Protein AF-A0A316YG81-F1 (afdb_monomer_lite)

Radius of gyration: 19.39 Å; chains: 1; bounding box: 43×47×67 Å

pLDDT: mean 88.21, std 11.11, range [57.97, 98.75]

Foldseek 3Di:
DPPVLVVQVVQQCVQCVPDDDDDDDPVNLLVVCVVPPVVCNVVLVPQPAPLLNVLLSLLVCCQAPFAKAAASQKHFDHDCVVVQLEQKEFEADPPHFTWPRIIGHDHNAVLSVLLNVCLVVQCDDDPDQQVNSCRRRTGVSSRVSLVVVCVVDPDWAADDPVCNSSRIYDYHYDYCLQCVPPDDCVSNVNHGMDGDDDCSNDDPVNVVVVVCVVCVVVVVVVVVCVVVPD

InterPro domains:
  IPR007577 Glycosyltransferase, DXD sugar-binding motif [PF04488] (2-87)
  IPR029044 Nucleotide-diphospho-sugar transferases [SSF53448] (2-147)
  IPR051706 Glycosyltransferase domain-containing protein [PTHR32385] (1-213)

Secondary structure (DSSP, 8-state):
--HHHHHHHHHHHHH-TTSPP----HHHHHHHHHHH-GGGHHHHHH-SSHHHHHHHHHHHHHHHH-EEEE-TTEEESS-SGGGTTEEEEEEB-SSSSB-SSEEEE-TT-HHHHHHHHHHHHT----SSHHHHHHHHTSHHHHHHHHHHHHHHSPSPBPPPTTSGGG-EEEEEEEPHHHH-TTS-TTT-TT-SEEE----TT--HHHHHHHHHHHHHHHHHHHHHHHHHH-

Sequence (230 aa):
LPPQWQAMRDECAQMHPDYQYMLWTDAESRNFLVEHYPWFVAVFDAYPYPIQRADAIRYFVLYHYGGIYMDLDVGCRRPCDPLLRFEVVLPKTIPVGVSNDVMLAAKGHPFMDYLIHNLVAFNHRYVTHYPTVMFSTGPMFVSSSYQLYANVHNQSMPSTSWAPSAGFSGVRILSKALYGKNAALSEVPDAFFRHFYGSSWHAKDASSLIFLRDHGPVFLVLGACLVLYG

Structure (mmCIF, N/CA/C/O backbone):
data_AF-A0A316YG81-F1
#
_entry.id   AF-A0A316YG81-F1
#
loop_
_atom_site.group_PDB
_atom_site.id
_atom_site.type_symbol
_atom_site.label_atom_id
_atom_site.label_alt_id
_atom_site.label_comp_id
_atom_site.label_asym_id
_atom_site.label_entity_id
_atom_site.label_seq_id
_atom_site.pdbx_PDB_ins_code
_atom_site.Cartn_x
_atom_site.Cartn_y
_atom_site.Cartn_z
_atom_site.occupancy
_atom_site.B_iso_or_equiv
_atom_site.auth_seq_id
_atom_site.auth_comp_id
_atom_site.auth_asym_id
_atom_site.auth_atom_id
_atom_site.pdbx_PDB_model_num
ATOM 1 N N . LEU A 1 1 ? -7.477 16.785 -8.936 1.00 67.88 1 LEU A N 1
ATOM 2 C CA . LEU A 1 1 ? -6.150 16.616 -8.300 1.00 67.88 1 LEU A CA 1
ATOM 3 C C . LEU A 1 1 ? -5.452 17.970 -8.265 1.00 67.88 1 LEU A C 1
ATOM 5 O O . LEU A 1 1 ? -5.625 18.718 -9.222 1.00 67.88 1 LEU A O 1
ATOM 9 N N . PRO A 1 2 ? -4.709 18.314 -7.200 1.00 78.88 2 PRO A N 1
ATOM 10 C CA . PRO A 1 2 ? -3.809 19.466 -7.217 1.00 78.88 2 PRO A CA 1
ATOM 11 C C . PRO A 1 2 ? -2.840 19.389 -8.414 1.00 78.88 2 PRO A C 1
ATOM 13 O O . PRO A 1 2 ? -2.403 18.281 -8.739 1.00 78.88 2 PRO A O 1
ATOM 16 N N . PRO A 1 3 ? -2.476 20.513 -9.065 1.00 81.44 3 PRO A N 1
ATOM 17 C CA . PRO A 1 3 ? -1.653 20.501 -10.279 1.00 81.44 3 PRO A CA 1
ATOM 18 C C . PRO A 1 3 ? -0.327 19.754 -10.123 1.00 81.44 3 PRO A C 1
ATOM 20 O O . PRO A 1 3 ? 0.075 19.014 -11.016 1.00 81.44 3 PRO A O 1
ATOM 23 N N . GLN A 1 4 ? 0.320 19.883 -8.960 1.00 77.12 4 GLN A N 1
ATOM 24 C CA . GLN A 1 4 ? 1.568 19.180 -8.682 1.00 77.12 4 GLN A CA 1
ATOM 25 C C . GLN A 1 4 ? 1.388 17.654 -8.684 1.00 77.12 4 GLN A C 1
ATOM 27 O O . GLN A 1 4 ? 2.254 16.947 -9.181 1.00 77.12 4 GLN A O 1
ATOM 32 N N . TRP A 1 5 ? 0.255 17.139 -8.190 1.00 82.88 5 TRP A N 1
ATOM 33 C CA . TRP A 1 5 ? -0.039 15.699 -8.178 1.00 82.88 5 TRP A CA 1
ATOM 34 C C . TRP A 1 5 ? -0.414 15.179 -9.563 1.00 82.88 5 TRP A C 1
ATOM 36 O O . TRP A 1 5 ? -0.092 14.045 -9.906 1.00 82.88 5 TRP A O 1
ATOM 46 N N . GLN A 1 6 ? -1.042 16.022 -10.384 1.00 85.25 6 GLN A N 1
ATOM 47 C CA . GLN A 1 6 ? -1.335 15.680 -11.771 1.00 85.25 6 GLN A CA 1
ATOM 48 C C . GLN A 1 6 ? -0.049 15.492 -12.585 1.00 85.25 6 GLN A C 1
ATOM 50 O O . GLN A 1 6 ? 0.102 14.460 -13.227 1.00 85.25 6 GLN A O 1
ATOM 55 N N . ALA A 1 7 ? 0.905 16.425 -12.488 1.00 85.56 7 ALA A N 1
ATOM 56 C CA . ALA A 1 7 ? 2.177 16.322 -13.206 1.00 85.56 7 ALA A CA 1
ATOM 57 C C . ALA A 1 7 ? 2.931 15.021 -12.874 1.00 85.56 7 ALA A C 1
ATOM 59 O O . ALA A 1 7 ? 3.437 14.348 -13.766 1.00 85.56 7 ALA A O 1
ATOM 60 N N . MET A 1 8 ? 2.936 14.618 -11.601 1.00 85.06 8 MET A N 1
ATOM 61 C CA . MET A 1 8 ? 3.579 13.375 -11.155 1.00 85.06 8 MET A CA 1
ATOM 62 C C . MET A 1 8 ? 2.896 12.124 -11.706 1.00 85.06 8 MET A C 1
ATOM 64 O O . MET A 1 8 ? 3.564 11.188 -12.149 1.00 85.06 8 MET A O 1
ATOM 68 N N . ARG A 1 9 ? 1.559 12.113 -11.708 1.00 87.56 9 ARG A N 1
ATOM 69 C CA . ARG A 1 9 ? 0.784 11.044 -12.340 1.00 87.56 9 ARG A CA 1
ATOM 70 C C . ARG A 1 9 ? 1.118 10.946 -13.827 1.00 87.56 9 ARG A C 1
ATOM 72 O O . ARG A 1 9 ? 1.304 9.838 -14.322 1.00 87.56 9 ARG A O 1
ATOM 79 N N . ASP A 1 10 ? 1.191 12.078 -14.516 1.00 89.62 10 ASP A N 1
ATOM 80 C CA . ASP A 1 10 ? 1.454 12.123 -15.953 1.00 89.62 10 ASP A CA 1
ATOM 81 C C . ASP A 1 10 ? 2.878 11.629 -16.273 1.00 89.62 10 ASP A C 1
ATOM 83 O O . ASP A 1 10 ? 3.055 10.859 -17.214 1.00 89.62 10 ASP A O 1
ATOM 87 N N . GLU A 1 11 ? 3.880 11.973 -15.454 1.00 89.00 11 GLU A N 1
ATOM 88 C CA . GLU A 1 11 ? 5.247 11.433 -15.560 1.00 89.00 11 GLU A CA 1
ATOM 89 C C . GLU A 1 11 ? 5.278 9.906 -15.383 1.00 89.00 11 GLU A C 1
ATOM 91 O O . GLU A 1 11 ? 5.899 9.198 -16.178 1.00 89.00 11 GLU A O 1
ATOM 96 N N . CYS A 1 12 ? 4.571 9.376 -14.376 1.00 92.44 12 CYS A N 1
ATOM 97 C CA . CYS A 1 12 ? 4.394 7.931 -14.228 1.00 92.44 12 CYS A CA 1
ATOM 98 C C . CYS A 1 12 ? 3.730 7.315 -15.465 1.00 92.44 12 CYS A C 1
ATOM 100 O O . CYS A 1 12 ? 4.197 6.279 -15.934 1.00 92.44 12 CYS A O 1
ATOM 102 N N . ALA A 1 13 ? 2.673 7.940 -15.994 1.00 92.44 13 ALA A N 1
ATOM 103 C CA . ALA A 1 13 ? 1.916 7.447 -17.146 1.00 92.44 13 ALA A CA 1
ATOM 104 C C . ALA A 1 13 ? 2.746 7.391 -18.426 1.00 92.44 13 ALA A C 1
ATOM 106 O O . ALA A 1 13 ? 2.673 6.419 -19.172 1.00 92.44 13 ALA A O 1
ATOM 107 N N . GLN A 1 14 ? 3.601 8.387 -18.646 1.00 94.06 14 GLN A N 1
ATOM 108 C CA . GLN A 1 14 ? 4.529 8.394 -19.775 1.00 94.06 14 GLN A CA 1
ATOM 109 C C . GLN A 1 14 ? 5.553 7.252 -19.705 1.00 94.06 14 GLN A C 1
ATOM 111 O O . GLN A 1 14 ? 5.962 6.743 -20.745 1.00 94.06 14 GLN A O 1
ATOM 116 N N . MET A 1 15 ? 5.954 6.830 -18.500 1.00 95.19 15 MET A N 1
ATOM 117 C CA . MET A 1 15 ? 6.862 5.691 -18.305 1.00 95.19 15 MET A CA 1
ATOM 118 C C . MET A 1 15 ? 6.194 4.321 -18.472 1.00 95.19 15 MET A C 1
ATOM 120 O O . MET A 1 15 ? 6.916 3.345 -18.665 1.00 95.19 15 MET A O 1
ATOM 124 N N . HIS A 1 16 ? 4.863 4.242 -18.407 1.00 96.12 16 HIS A N 1
ATOM 125 C CA . HIS A 1 16 ? 4.113 2.987 -18.506 1.00 96.12 16 HIS A CA 1
ATOM 126 C C . HIS A 1 16 ? 2.919 3.143 -19.469 1.00 96.12 16 HIS A C 1
ATOM 128 O O . HIS A 1 16 ? 1.758 3.129 -19.047 1.00 96.12 16 HIS A O 1
ATOM 134 N N . PRO A 1 17 ? 3.179 3.350 -20.775 1.00 95.31 17 PRO A N 1
ATOM 135 C CA . PRO A 1 17 ? 2.132 3.632 -21.761 1.00 95.31 17 PRO A CA 1
ATOM 136 C C . PRO A 1 17 ? 1.148 2.469 -21.966 1.00 95.31 17 PRO A C 1
ATOM 138 O O . PRO A 1 17 ? 0.061 2.665 -22.502 1.00 95.31 17 PRO A O 1
ATOM 141 N N . ASP A 1 18 ? 1.528 1.263 -21.559 1.00 95.19 18 ASP A N 1
ATOM 142 C CA . ASP A 1 18 ? 0.754 0.028 -21.620 1.00 95.19 18 ASP A CA 1
ATOM 143 C C . ASP A 1 18 ? -0.071 -0.245 -20.348 1.00 95.19 18 ASP A C 1
ATOM 145 O O . ASP A 1 18 ? -0.823 -1.219 -20.301 1.00 95.19 18 ASP A O 1
ATOM 149 N N . TYR A 1 19 ? 0.028 0.607 -19.320 1.00 95.44 19 TYR A N 1
ATOM 150 C CA . TYR A 1 19 ? -0.662 0.400 -18.046 1.00 95.44 19 TYR A CA 1
ATOM 151 C C . TYR A 1 19 ? -2.035 1.077 -18.037 1.00 95.44 19 TYR A C 1
ATOM 153 O O . TYR A 1 19 ? -2.231 2.180 -18.552 1.00 95.44 19 TYR A O 1
ATOM 161 N N . GLN A 1 20 ? -2.998 0.444 -17.362 1.00 94.88 20 GLN A N 1
ATOM 162 C CA . GLN A 1 20 ? -4.286 1.062 -17.064 1.00 94.88 20 GLN A CA 1
ATOM 163 C C . GLN A 1 20 ? -4.195 1.880 -15.771 1.00 94.88 20 GLN A C 1
ATOM 165 O O . GLN A 1 20 ? -3.940 1.347 -14.693 1.00 94.88 20 GLN A O 1
ATOM 170 N N . TYR A 1 21 ? -4.476 3.178 -15.870 1.00 93.00 21 TYR A N 1
ATOM 171 C CA . TYR A 1 21 ? -4.488 4.083 -14.724 1.00 93.00 21 TYR A CA 1
ATOM 172 C C . TYR A 1 21 ? -5.884 4.211 -14.122 1.00 93.00 21 TYR A C 1
ATOM 174 O O . TYR A 1 21 ? -6.821 4.635 -14.798 1.00 93.00 21 TYR A O 1
ATOM 182 N N . MET A 1 22 ? -5.998 3.929 -12.826 1.00 93.38 22 MET A N 1
ATOM 183 C CA . MET A 1 22 ? -7.229 4.090 -12.052 1.00 93.38 22 MET A CA 1
ATOM 184 C C . MET A 1 22 ? -7.003 5.118 -10.943 1.00 93.38 22 MET A C 1
ATOM 186 O O . MET A 1 22 ? -6.048 5.008 -10.177 1.00 93.38 22 MET A O 1
ATOM 190 N N . LEU A 1 23 ? -7.873 6.125 -10.864 1.00 91.81 23 LEU A N 1
ATOM 191 C CA . LEU A 1 23 ? -7.910 7.066 -9.748 1.00 91.81 23 LEU A CA 1
ATOM 192 C C . LEU A 1 23 ? -9.109 6.703 -8.880 1.00 91.81 23 LEU A C 1
ATOM 194 O O . LEU A 1 23 ? -10.221 6.681 -9.388 1.00 91.81 23 LEU A O 1
ATOM 198 N N . TRP A 1 24 ? -8.874 6.430 -7.601 1.00 93.31 24 TRP A N 1
ATOM 199 C CA . TRP A 1 24 ? -9.917 6.012 -6.669 1.00 93.31 24 TRP A CA 1
ATOM 200 C C . TRP A 1 24 ? -10.374 7.187 -5.813 1.00 93.31 24 TRP A C 1
ATOM 202 O O . TRP A 1 24 ? -9.614 7.712 -5.000 1.00 93.31 24 TRP A O 1
ATOM 212 N N . THR A 1 25 ? -11.622 7.603 -5.994 1.00 92.56 25 THR A N 1
ATOM 213 C CA . THR A 1 25 ? -12.295 8.555 -5.102 1.00 92.56 25 THR A CA 1
ATOM 214 C C . THR A 1 25 ? -12.992 7.839 -3.946 1.00 92.56 25 THR A C 1
ATOM 216 O O . THR A 1 25 ? -13.223 6.630 -3.996 1.00 92.56 25 THR A O 1
ATOM 219 N N . ASP A 1 26 ? -13.389 8.580 -2.909 1.00 90.62 26 ASP A N 1
ATOM 220 C CA . ASP A 1 26 ? -14.158 8.033 -1.781 1.00 90.62 26 ASP A CA 1
ATOM 221 C C . ASP A 1 26 ? -15.457 7.347 -2.242 1.00 90.62 26 ASP A C 1
ATOM 223 O O . ASP A 1 26 ? -15.809 6.272 -1.752 1.00 90.62 26 ASP A O 1
ATOM 227 N N . ALA A 1 27 ? -16.158 7.947 -3.212 1.00 94.81 27 ALA A N 1
ATOM 228 C CA . ALA A 1 27 ? -17.407 7.410 -3.745 1.00 94.81 27 ALA A CA 1
ATOM 229 C C . ALA A 1 27 ? -17.178 6.121 -4.548 1.00 94.81 27 ALA A C 1
ATOM 231 O O . ALA A 1 27 ? -17.876 5.133 -4.326 1.00 94.81 27 ALA A O 1
ATOM 232 N N . GLU A 1 28 ? -16.178 6.102 -5.435 1.00 96.06 28 GLU A N 1
ATOM 233 C CA . GLU A 1 28 ? -15.813 4.901 -6.203 1.00 96.06 28 GLU A CA 1
ATOM 234 C C . GLU A 1 28 ? -15.338 3.776 -5.284 1.00 96.06 28 GLU A C 1
ATOM 236 O O . GLU A 1 28 ? -15.758 2.634 -5.448 1.00 96.06 28 GLU A O 1
ATOM 241 N N . SER A 1 29 ? -14.537 4.109 -4.269 1.00 97.50 29 SER A N 1
ATOM 242 C CA . SER A 1 29 ? -14.056 3.168 -3.254 1.00 97.50 29 SER A CA 1
ATOM 243 C C . SER A 1 29 ? -15.218 2.497 -2.527 1.00 97.50 29 SER A C 1
ATOM 245 O O . SER A 1 29 ? -15.272 1.272 -2.417 1.00 97.50 29 SER A O 1
ATOM 247 N N . ARG A 1 30 ? -16.192 3.290 -2.064 1.00 98.06 30 ARG A N 1
ATOM 248 C CA . ARG A 1 30 ? -17.369 2.759 -1.374 1.00 98.06 30 ARG A CA 1
ATOM 249 C C . ARG A 1 30 ? -18.259 1.940 -2.309 1.00 98.06 30 ARG A C 1
ATOM 251 O O . ARG A 1 30 ? -18.706 0.869 -1.912 1.00 98.06 30 ARG A O 1
ATOM 258 N N . ASN A 1 31 ? -18.508 2.411 -3.532 1.00 98.50 31 ASN A N 1
ATOM 259 C CA . ASN A 1 31 ? -19.332 1.694 -4.511 1.00 98.50 31 ASN A CA 1
ATOM 260 C C . ASN A 1 31 ? -18.724 0.335 -4.872 1.00 98.50 31 ASN A C 1
ATOM 262 O O . ASN A 1 31 ? -19.430 -0.667 -4.875 1.00 98.50 31 ASN A O 1
ATOM 266 N N . PHE A 1 32 ? -17.410 0.289 -5.076 1.00 98.62 32 PHE A N 1
ATOM 267 C CA . PHE A 1 32 ? -16.677 -0.950 -5.311 1.00 98.62 32 PHE A CA 1
ATOM 268 C C . PHE A 1 32 ? -16.819 -1.943 -4.150 1.00 98.62 32 PHE A C 1
ATOM 270 O O . PHE A 1 32 ? -17.034 -3.134 -4.374 1.00 98.62 32 PHE A O 1
ATOM 277 N N . LEU A 1 33 ? -16.759 -1.470 -2.900 1.00 98.75 33 LEU A N 1
ATOM 278 C CA . LEU A 1 33 ? -17.009 -2.328 -1.739 1.00 98.75 33 LEU A CA 1
ATOM 279 C C . LEU A 1 33 ? -18.462 -2.808 -1.680 1.00 98.75 33 LEU A C 1
ATOM 281 O O . LEU A 1 33 ? -18.690 -3.972 -1.380 1.00 98.75 33 LEU A O 1
ATOM 285 N N . VAL A 1 34 ? -19.443 -1.956 -1.988 1.00 98.62 34 VAL A N 1
ATOM 286 C CA . VAL A 1 34 ? -20.859 -2.362 -2.048 1.00 98.62 34 VAL A CA 1
ATOM 287 C C . VAL A 1 34 ? -21.077 -3.457 -3.092 1.00 98.62 34 VAL A C 1
ATOM 289 O O . VAL A 1 34 ? -21.810 -4.407 -2.827 1.00 98.62 34 VAL A O 1
ATOM 292 N N . GLU A 1 35 ? -20.432 -3.340 -4.250 1.00 98.69 35 GLU A N 1
ATOM 293 C CA . GLU A 1 35 ? -20.579 -4.284 -5.356 1.00 98.69 35 GLU A CA 1
ATOM 294 C C . GLU A 1 35 ? -19.873 -5.622 -5.093 1.00 98.69 35 GLU A C 1
ATOM 296 O O . GLU A 1 35 ? -20.461 -6.681 -5.311 1.00 98.69 35 GLU A O 1
ATOM 301 N N . HIS A 1 36 ? -18.630 -5.597 -4.603 1.00 98.62 36 HIS A N 1
ATOM 302 C CA . HIS A 1 36 ? -17.788 -6.799 -4.541 1.00 98.62 36 HIS A CA 1
ATOM 303 C C . HIS A 1 36 ? -17.556 -7.347 -3.128 1.00 98.62 36 HIS A C 1
ATOM 305 O O . HIS A 1 36 ? -17.277 -8.535 -2.976 1.00 98.62 36 HIS A O 1
ATOM 311 N N . TYR A 1 37 ? -17.669 -6.515 -2.090 1.00 98.44 37 TYR A N 1
ATOM 312 C CA . TYR A 1 37 ? -17.355 -6.872 -0.700 1.00 98.44 37 TYR A CA 1
ATOM 313 C C . TYR A 1 37 ? -18.379 -6.289 0.294 1.00 98.44 37 TYR A C 1
ATOM 315 O O . TYR A 1 37 ? -17.990 -5.636 1.271 1.00 98.44 37 TYR A O 1
ATOM 323 N N . PRO A 1 38 ? -19.697 -6.511 0.091 1.00 98.44 38 PRO A N 1
ATOM 324 C CA . PRO A 1 38 ? -20.747 -5.830 0.855 1.00 98.44 38 PRO A CA 1
ATOM 325 C C . PRO A 1 38 ? -20.646 -6.066 2.368 1.00 98.44 38 PRO A C 1
ATOM 327 O O . PRO A 1 38 ? -21.044 -5.214 3.161 1.00 98.44 38 PRO A O 1
ATOM 330 N N . TRP A 1 39 ? -20.058 -7.193 2.778 1.00 98.44 39 TRP A N 1
ATOM 331 C CA . TRP A 1 39 ? -19.822 -7.542 4.178 1.00 98.44 39 TRP A CA 1
ATOM 332 C C . TRP A 1 39 ? -18.900 -6.552 4.912 1.00 98.44 39 TRP A C 1
ATOM 334 O O . TRP A 1 39 ? -19.011 -6.411 6.128 1.00 98.44 39 TRP A O 1
ATOM 344 N N . PHE A 1 40 ? -18.013 -5.849 4.200 1.00 98.44 40 PHE A N 1
ATOM 345 C CA . PHE A 1 40 ? -17.054 -4.919 4.801 1.00 98.44 40 PHE A CA 1
ATOM 346 C C . PHE A 1 40 ? -17.563 -3.471 4.857 1.00 98.44 40 PHE A C 1
ATOM 348 O O . PHE A 1 40 ? -17.015 -2.654 5.596 1.00 98.44 40 PHE A O 1
ATOM 355 N N . VAL A 1 41 ? -18.632 -3.133 4.125 1.00 98.38 41 VAL A N 1
ATOM 356 C CA . VAL A 1 41 ? -19.123 -1.747 3.986 1.00 98.38 41 VAL A CA 1
ATOM 357 C C . VAL A 1 41 ? -19.422 -1.104 5.340 1.00 98.38 41 VAL A C 1
ATOM 359 O O . VAL A 1 41 ? -19.049 0.043 5.566 1.00 98.38 41 VAL A O 1
ATOM 362 N N . ALA A 1 42 ? -20.020 -1.849 6.275 1.00 98.00 42 ALA A N 1
ATOM 363 C CA . ALA A 1 42 ? -20.303 -1.335 7.615 1.00 98.00 42 ALA A CA 1
ATOM 364 C C . ALA A 1 42 ? -19.025 -0.966 8.391 1.00 98.00 42 ALA A C 1
ATOM 366 O O . ALA A 1 42 ? -19.004 0.042 9.093 1.00 98.00 42 ALA A O 1
ATOM 367 N N . VAL A 1 43 ? -17.950 -1.750 8.247 1.00 97.81 43 VAL A N 1
ATOM 368 C CA . VAL A 1 43 ? -16.648 -1.447 8.862 1.00 97.81 43 VAL A CA 1
ATOM 369 C C . VAL A 1 43 ? -16.009 -0.236 8.189 1.00 97.81 43 VAL A C 1
ATOM 371 O O . VAL A 1 43 ? -15.542 0.671 8.875 1.00 97.81 43 VAL A O 1
ATOM 374 N N . PHE A 1 44 ? -16.049 -0.187 6.857 1.00 98.00 44 PHE A N 1
ATOM 375 C CA . PHE A 1 44 ? -15.512 0.918 6.068 1.00 98.00 44 PHE A CA 1
ATOM 376 C C . PHE A 1 44 ? -16.166 2.266 6.409 1.00 98.00 44 PHE A C 1
ATOM 378 O O . PHE A 1 44 ? -15.474 3.267 6.620 1.00 98.00 44 PHE A O 1
ATOM 385 N N . ASP A 1 45 ? -17.497 2.284 6.511 1.00 97.44 45 ASP A N 1
ATOM 386 C CA . ASP A 1 45 ? -18.278 3.473 6.866 1.00 97.44 45 ASP A CA 1
ATOM 387 C C . ASP A 1 45 ? -18.054 3.891 8.331 1.00 97.44 45 ASP A C 1
ATOM 389 O O . ASP A 1 45 ? -18.141 5.076 8.655 1.00 97.44 45 ASP A O 1
ATOM 393 N N . ALA A 1 46 ? -17.716 2.944 9.213 1.00 96.31 46 ALA A N 1
ATOM 394 C CA . ALA A 1 46 ? -17.452 3.208 10.626 1.00 96.31 46 ALA A CA 1
ATOM 395 C C . ALA A 1 46 ? -16.068 3.822 10.902 1.00 96.31 46 ALA A C 1
ATOM 397 O O . ALA A 1 46 ? -15.837 4.309 12.014 1.00 96.31 46 ALA A O 1
ATOM 398 N N . TYR A 1 47 ? -15.142 3.829 9.935 1.00 96.19 47 TYR A N 1
ATOM 399 C CA . TYR A 1 47 ? -13.837 4.458 10.138 1.00 96.19 47 TYR A CA 1
ATOM 400 C C . TYR A 1 47 ? -13.981 5.970 10.396 1.00 96.19 47 TYR A C 1
ATOM 402 O O . TYR A 1 47 ? -14.563 6.690 9.580 1.00 96.19 47 TYR A O 1
ATOM 410 N N . PRO A 1 48 ? -13.427 6.512 11.496 1.00 93.88 48 PRO A N 1
ATOM 411 C CA . PRO A 1 48 ? -13.584 7.929 11.817 1.00 93.88 48 PRO A CA 1
ATOM 412 C C . PRO A 1 48 ? -12.813 8.858 10.870 1.00 93.88 48 PRO A C 1
ATOM 414 O O . PRO A 1 48 ? -13.197 10.018 10.720 1.00 93.88 48 PRO A O 1
ATOM 417 N N . TYR A 1 49 ? -11.744 8.376 10.225 1.00 93.69 49 TYR A N 1
ATOM 418 C CA . TYR A 1 49 ? -10.859 9.216 9.416 1.00 93.69 49 TYR A CA 1
ATOM 419 C C . TYR A 1 49 ? -10.856 8.808 7.933 1.00 93.69 49 TYR A C 1
ATOM 421 O O . TYR A 1 49 ? -10.719 7.621 7.633 1.00 93.69 49 TYR A O 1
ATOM 429 N N . PRO A 1 50 ? -10.932 9.765 6.981 1.00 93.12 50 PRO A N 1
ATOM 430 C CA . PRO A 1 50 ? -10.849 9.468 5.546 1.00 93.12 50 PRO A CA 1
ATOM 431 C C . PRO A 1 50 ? -9.594 8.686 5.149 1.00 93.12 50 PRO A C 1
ATOM 433 O O . PRO A 1 50 ? -9.663 7.788 4.318 1.00 93.12 50 PRO A O 1
ATOM 436 N N . ILE A 1 51 ? -8.459 8.963 5.794 1.00 93.50 51 ILE A N 1
ATOM 437 C CA . ILE A 1 51 ? -7.208 8.253 5.518 1.00 93.50 51 ILE A CA 1
ATOM 438 C C . ILE A 1 51 ? -7.286 6.755 5.860 1.00 93.50 51 ILE A C 1
ATOM 440 O O . ILE A 1 51 ? -6.702 5.954 5.144 1.00 93.50 51 ILE A O 1
ATOM 444 N N . GLN A 1 52 ? -8.080 6.344 6.859 1.00 96.38 52 GLN A N 1
ATOM 445 C CA . GLN A 1 52 ? -8.291 4.916 7.139 1.00 96.38 52 GLN A CA 1
ATOM 446 C C . GLN A 1 52 ? -9.070 4.220 6.021 1.00 96.38 52 GLN A C 1
ATOM 448 O O . GLN A 1 52 ? -8.806 3.066 5.705 1.00 96.38 52 GLN A O 1
ATOM 453 N N . ARG A 1 53 ? -10.014 4.928 5.390 1.00 97.38 53 ARG A N 1
ATOM 454 C CA . ARG A 1 53 ? -10.739 4.423 4.218 1.00 97.38 53 ARG A CA 1
ATOM 455 C C . ARG A 1 53 ? -9.815 4.285 3.008 1.00 97.38 53 ARG A C 1
ATOM 457 O O . ARG A 1 53 ? -9.851 3.251 2.350 1.00 97.38 53 ARG A O 1
ATOM 464 N N . ALA A 1 54 ? -8.955 5.275 2.762 1.00 96.12 54 ALA A N 1
ATOM 465 C CA . ALA A 1 54 ? -7.929 5.207 1.717 1.00 96.12 54 ALA A CA 1
ATOM 466 C C . ALA A 1 54 ? -6.909 4.075 1.973 1.00 96.12 54 ALA A C 1
ATOM 468 O O . ALA A 1 54 ? -6.50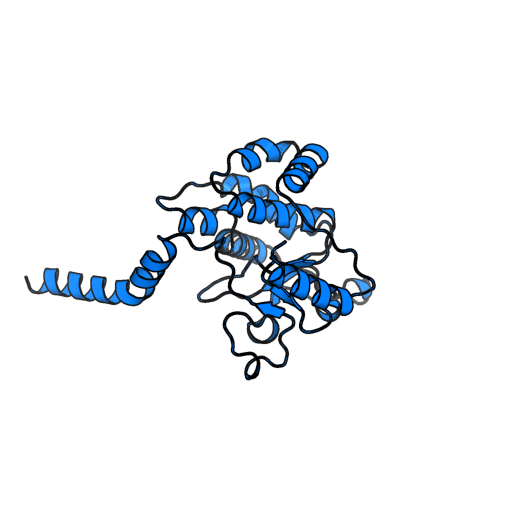6 3.356 1.059 1.00 96.12 54 ALA A O 1
ATOM 469 N N . ASP A 1 55 ? -6.533 3.859 3.235 1.00 97.50 55 ASP A N 1
ATOM 470 C CA . ASP A 1 55 ? -5.731 2.710 3.647 1.00 97.50 55 ASP A CA 1
ATOM 471 C C . ASP A 1 55 ? -6.451 1.382 3.415 1.00 97.50 55 ASP A C 1
ATOM 473 O O . ASP A 1 55 ? -5.868 0.472 2.849 1.00 97.50 55 ASP A O 1
ATOM 477 N N . ALA A 1 56 ? -7.714 1.252 3.814 1.00 98.25 56 ALA A N 1
ATOM 478 C CA . ALA A 1 56 ? -8.448 0.003 3.664 1.00 98.25 56 ALA A CA 1
ATOM 479 C C . ALA A 1 56 ? -8.667 -0.357 2.187 1.00 98.25 56 ALA A C 1
ATOM 481 O O . ALA A 1 56 ? -8.392 -1.488 1.784 1.00 98.25 56 ALA A O 1
ATOM 482 N N . ILE A 1 57 ? -9.128 0.596 1.365 1.00 98.31 57 ILE A N 1
ATOM 483 C CA . ILE A 1 57 ? -9.508 0.320 -0.027 1.00 98.31 57 ILE A CA 1
ATOM 484 C C . ILE A 1 57 ? -8.332 -0.195 -0.861 1.00 98.31 57 ILE A C 1
ATOM 486 O O . ILE A 1 57 ? -8.527 -1.089 -1.686 1.00 98.31 57 ILE A O 1
ATOM 490 N N . ARG A 1 58 ? -7.102 0.282 -0.611 1.00 98.19 58 ARG A N 1
ATOM 491 C CA . ARG A 1 58 ? -5.921 -0.150 -1.377 1.00 98.19 58 ARG A CA 1
ATOM 492 C C . ARG A 1 58 ? -5.681 -1.656 -1.275 1.00 98.19 58 ARG A C 1
ATOM 494 O O . ARG A 1 58 ? -5.238 -2.265 -2.245 1.00 98.19 58 ARG A O 1
ATOM 501 N N . TYR A 1 59 ? -6.041 -2.277 -0.147 1.00 98.69 59 TYR A N 1
ATOM 502 C CA . TYR A 1 59 ? -5.910 -3.723 0.032 1.00 98.69 59 TYR A CA 1
ATOM 503 C C . TYR A 1 59 ? -6.921 -4.502 -0.811 1.00 98.69 59 TYR A C 1
ATOM 505 O O . TYR A 1 59 ? -6.548 -5.467 -1.476 1.00 98.69 59 TYR A O 1
ATOM 513 N N . PHE A 1 60 ? -8.175 -4.044 -0.852 1.00 98.75 60 PHE A N 1
ATOM 514 C CA . PHE A 1 60 ? -9.217 -4.658 -1.677 1.00 98.75 60 PHE A CA 1
ATOM 515 C C . PHE A 1 60 ? -8.959 -4.483 -3.173 1.00 98.75 60 PHE A C 1
ATOM 517 O O . PHE A 1 60 ? -9.143 -5.429 -3.937 1.00 98.75 60 PHE A O 1
ATOM 524 N N . VAL A 1 61 ? -8.512 -3.298 -3.596 1.00 98.50 61 VAL A N 1
ATOM 525 C CA . VAL A 1 61 ? -8.186 -3.013 -5.001 1.00 98.50 61 VAL A CA 1
ATOM 526 C C . VAL A 1 61 ? -7.054 -3.917 -5.477 1.00 98.50 61 VAL A C 1
ATOM 528 O O . VAL A 1 61 ? -7.195 -4.576 -6.506 1.00 98.50 61 VAL A O 1
ATOM 531 N N . LEU A 1 62 ? -5.972 -4.018 -4.701 1.00 98.50 62 LEU A N 1
ATOM 532 C CA . LEU A 1 62 ? -4.851 -4.902 -5.018 1.00 98.50 62 LEU A CA 1
ATOM 533 C C . LEU A 1 62 ? -5.236 -6.383 -4.989 1.00 98.50 62 LEU A C 1
ATOM 535 O O . LEU A 1 62 ? -4.781 -7.140 -5.838 1.00 98.50 62 LEU A O 1
ATOM 539 N N . TYR A 1 63 ? -6.095 -6.817 -4.066 1.00 98.62 63 TYR A N 1
ATOM 540 C CA . TYR A 1 63 ? -6.594 -8.192 -4.090 1.00 98.62 63 TYR A CA 1
ATOM 541 C C . TYR A 1 63 ? -7.429 -8.475 -5.350 1.00 98.62 63 TYR A C 1
ATOM 543 O O . TYR A 1 63 ? -7.237 -9.497 -6.008 1.00 98.62 63 TYR A O 1
ATOM 551 N N . HIS A 1 64 ? -8.328 -7.558 -5.717 1.00 98.56 64 HIS A N 1
ATOM 552 C CA . HIS A 1 64 ? -9.287 -7.758 -6.803 1.00 98.56 64 HIS A CA 1
ATOM 553 C C . HIS A 1 64 ? -8.664 -7.650 -8.201 1.00 98.56 64 HIS A C 1
ATOM 555 O O . HIS A 1 64 ? -8.944 -8.472 -9.079 1.00 98.56 64 HIS A O 1
ATOM 561 N N . TYR A 1 65 ? -7.831 -6.633 -8.418 1.00 98.12 65 TYR A N 1
ATOM 562 C CA . TYR A 1 65 ? -7.238 -6.333 -9.721 1.00 98.12 65 TYR A CA 1
ATOM 563 C C . TYR A 1 65 ? -5.777 -6.778 -9.827 1.00 98.12 65 TYR A C 1
ATOM 565 O O . TYR A 1 65 ? -5.312 -7.062 -10.929 1.00 98.12 65 TYR A O 1
ATOM 573 N N . GLY A 1 66 ? -5.066 -6.896 -8.704 1.00 97.25 66 GLY A N 1
ATOM 574 C CA . GLY A 1 66 ? -3.608 -6.960 -8.702 1.00 97.25 66 GLY A CA 1
ATOM 575 C C . GLY A 1 66 ? -2.980 -5.624 -9.107 1.00 97.25 66 GLY A C 1
ATOM 576 O O . GLY A 1 66 ? -3.629 -4.578 -9.093 1.00 97.25 66 GLY A O 1
ATOM 577 N N . GLY A 1 67 ? -1.710 -5.668 -9.498 1.00 96.56 67 GLY A N 1
ATOM 578 C CA . GLY A 1 67 ? -0.988 -4.527 -10.052 1.00 96.56 67 GLY A CA 1
ATOM 579 C C . GLY A 1 67 ? -0.245 -3.715 -8.995 1.00 96.56 67 GLY A C 1
ATOM 580 O O . GLY A 1 67 ? 0.310 -4.268 -8.044 1.00 96.56 67 GLY A O 1
ATOM 581 N N . ILE A 1 68 ? -0.190 -2.399 -9.210 1.00 97.56 68 ILE A N 1
ATOM 582 C CA . ILE A 1 68 ? 0.573 -1.448 -8.399 1.00 97.56 68 ILE A CA 1
ATOM 583 C C . ILE A 1 68 ? -0.394 -0.415 -7.824 1.00 97.56 68 ILE A C 1
ATOM 585 O O . ILE A 1 68 ? -1.103 0.267 -8.562 1.00 97.56 68 ILE A O 1
ATOM 589 N N . TYR A 1 69 ? -0.372 -0.261 -6.507 1.00 97.81 69 TYR A N 1
ATOM 590 C CA . TYR A 1 69 ? -0.966 0.868 -5.809 1.00 97.81 69 TYR A CA 1
ATOM 591 C C . TYR A 1 69 ? 0.126 1.873 -5.434 1.00 97.81 69 TYR A C 1
ATOM 593 O O . TYR A 1 69 ? 1.200 1.477 -4.972 1.00 97.81 69 TYR A O 1
ATOM 601 N N . MET A 1 70 ? -0.166 3.164 -5.592 1.00 95.06 70 MET A N 1
ATOM 602 C CA . MET A 1 70 ? 0.680 4.274 -5.152 1.00 95.06 70 MET A CA 1
ATOM 603 C C . MET A 1 70 ? -0.190 5.406 -4.605 1.00 95.06 70 MET A C 1
ATOM 605 O O . MET A 1 70 ? -1.199 5.762 -5.220 1.00 95.06 70 MET A O 1
ATOM 609 N N . ASP A 1 71 ? 0.221 5.992 -3.482 1.00 93.56 71 ASP A N 1
ATOM 610 C CA . ASP A 1 71 ? -0.349 7.239 -2.977 1.00 93.56 71 ASP A CA 1
ATOM 611 C C . ASP A 1 71 ? -0.091 8.394 -3.968 1.00 93.56 71 ASP A C 1
ATOM 613 O O . ASP A 1 71 ? 0.844 8.381 -4.772 1.00 93.56 71 ASP A O 1
ATOM 617 N N . LEU A 1 72 ? -0.944 9.421 -3.923 1.00 90.19 72 LEU A N 1
ATOM 618 C CA . LEU A 1 72 ? -0.946 10.526 -4.896 1.00 90.19 72 LEU A CA 1
ATOM 619 C C . LEU A 1 72 ? 0.278 11.454 -4.805 1.00 90.19 72 LEU A C 1
ATOM 621 O O . LEU A 1 72 ? 0.504 12.269 -5.700 1.00 90.19 72 LEU A O 1
ATOM 625 N N . ASP A 1 73 ? 1.039 11.364 -3.719 1.00 89.31 73 ASP A N 1
ATOM 626 C CA . ASP A 1 73 ? 2.292 12.078 -3.476 1.00 89.31 73 ASP A CA 1
ATOM 627 C C . ASP A 1 73 ? 3.538 11.224 -3.785 1.00 89.31 73 ASP A C 1
ATOM 629 O O . ASP A 1 73 ? 4.660 11.605 -3.431 1.00 89.31 73 ASP A O 1
ATOM 633 N N . VAL A 1 74 ? 3.359 10.107 -4.498 1.00 91.50 74 VAL A N 1
ATOM 634 C CA . VAL A 1 74 ? 4.435 9.256 -5.012 1.00 91.50 74 VAL A CA 1
ATOM 635 C C . VAL A 1 74 ? 4.532 9.380 -6.534 1.00 91.50 74 VAL A C 1
ATOM 637 O O . VAL A 1 74 ? 3.568 9.168 -7.264 1.00 91.50 74 VAL A O 1
ATOM 640 N N . GLY A 1 75 ? 5.731 9.701 -7.022 1.00 92.00 75 GLY A N 1
ATOM 641 C CA . GLY A 1 75 ? 6.077 9.711 -8.443 1.00 92.00 75 GLY A CA 1
ATOM 642 C C . GLY A 1 75 ? 7.014 8.565 -8.826 1.00 92.00 75 GLY A C 1
ATOM 643 O O . GLY A 1 75 ? 7.723 8.008 -7.985 1.00 92.00 75 GLY A O 1
ATOM 644 N N . CYS A 1 76 ? 7.063 8.247 -10.115 1.00 94.25 76 CYS A N 1
ATOM 645 C CA . CYS A 1 76 ? 7.918 7.210 -10.684 1.00 94.25 76 CYS A CA 1
ATOM 646 C C . CYS A 1 76 ? 9.241 7.825 -11.147 1.00 94.25 76 CYS A C 1
ATOM 648 O O . CYS A 1 76 ? 9.299 8.979 -11.559 1.00 94.25 76 CYS A O 1
ATOM 650 N N . ARG A 1 77 ? 10.323 7.053 -11.091 1.00 93.69 77 ARG A N 1
ATOM 651 C CA . ARG A 1 77 ? 11.632 7.428 -11.653 1.00 93.69 77 ARG A CA 1
ATOM 652 C C . ARG A 1 77 ? 12.111 6.457 -12.720 1.00 93.69 77 ARG A C 1
ATOM 654 O O . ARG A 1 77 ? 13.043 6.774 -13.455 1.00 93.69 77 ARG A O 1
ATOM 661 N N . ARG A 1 78 ? 11.541 5.252 -12.733 1.00 93.69 78 ARG A N 1
ATOM 662 C CA . ARG A 1 78 ? 11.916 4.133 -13.595 1.00 93.69 78 ARG A CA 1
ATOM 663 C C . ARG A 1 78 ? 10.673 3.283 -13.876 1.00 93.69 78 ARG A C 1
ATOM 665 O O . ARG A 1 78 ? 9.746 3.319 -13.061 1.00 93.69 78 ARG A O 1
ATOM 672 N N . PRO A 1 79 ? 10.681 2.484 -14.955 1.00 95.38 79 PRO A N 1
ATOM 673 C CA . PRO A 1 79 ? 9.648 1.483 -15.189 1.00 95.38 79 PRO A CA 1
ATOM 674 C C . PRO A 1 79 ? 9.550 0.489 -14.023 1.00 95.38 79 PRO A C 1
ATOM 676 O O . PRO A 1 79 ? 10.574 0.024 -13.512 1.00 95.38 79 PRO A O 1
ATOM 679 N N . CYS A 1 80 ? 8.330 0.176 -13.590 1.00 95.56 80 CYS A N 1
ATOM 680 C CA . CYS A 1 80 ? 8.046 -0.700 -12.450 1.00 95.56 80 CYS A CA 1
ATOM 681 C C . CYS A 1 80 ? 8.074 -2.193 -12.811 1.00 95.56 80 CYS A C 1
ATOM 683 O O . CYS A 1 80 ? 8.072 -3.035 -11.913 1.00 95.56 80 CYS A O 1
ATOM 685 N N . ASP A 1 81 ? 8.170 -2.540 -14.094 1.00 94.19 81 ASP A N 1
ATOM 686 C CA . ASP A 1 81 ? 8.152 -3.907 -14.630 1.00 94.19 81 ASP A CA 1
ATOM 687 C C . ASP A 1 81 ? 9.113 -4.877 -13.927 1.00 94.19 81 ASP A C 1
ATOM 689 O O . ASP A 1 81 ? 8.722 -6.011 -13.639 1.00 94.19 81 ASP A O 1
ATOM 693 N N . PRO A 1 82 ? 10.350 -4.480 -13.549 1.00 93.56 82 PRO A N 1
ATOM 694 C CA . PRO A 1 82 ? 11.242 -5.374 -12.815 1.00 93.56 82 PRO A CA 1
ATOM 695 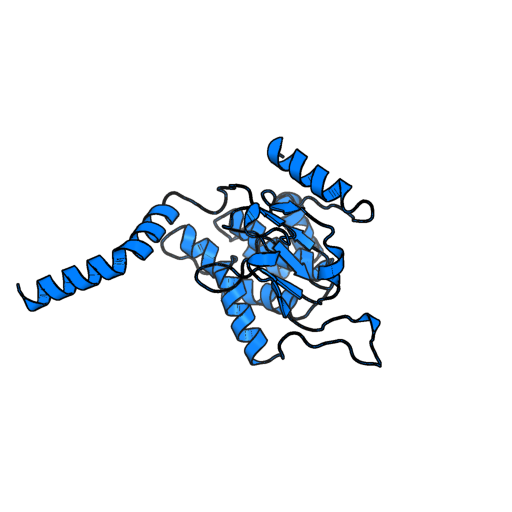C C . PRO A 1 82 ? 10.694 -5.822 -11.453 1.00 93.56 82 PRO A C 1
ATOM 697 O O . PRO A 1 82 ? 11.104 -6.883 -10.966 1.00 93.56 82 PRO A O 1
ATOM 700 N N . LEU A 1 83 ? 9.807 -5.025 -10.842 1.00 93.88 83 LEU A N 1
ATOM 701 C CA . LEU A 1 83 ? 9.145 -5.318 -9.570 1.00 93.88 83 LEU A CA 1
ATOM 702 C C . LEU A 1 83 ? 7.934 -6.245 -9.743 1.00 93.88 83 LEU A C 1
ATOM 704 O O . LEU A 1 83 ? 7.624 -6.986 -8.816 1.00 93.88 83 LEU A O 1
ATOM 708 N N . LEU A 1 84 ? 7.308 -6.280 -10.926 1.00 91.69 84 LEU A N 1
ATOM 709 C CA . LEU A 1 84 ? 6.169 -7.162 -11.232 1.00 91.69 84 LEU A CA 1
ATOM 710 C C . LEU A 1 84 ? 6.544 -8.650 -11.293 1.00 91.69 84 LEU A C 1
ATOM 712 O O . LEU A 1 84 ? 5.676 -9.513 -11.363 1.00 91.69 84 LEU A O 1
ATOM 716 N N . ARG A 1 85 ? 7.841 -8.969 -11.232 1.00 90.06 85 ARG A N 1
ATOM 717 C CA . ARG A 1 85 ? 8.320 -10.349 -11.093 1.00 90.06 85 ARG A CA 1
ATOM 718 C C . ARG A 1 85 ? 8.095 -10.927 -9.699 1.00 90.06 85 ARG A C 1
ATOM 720 O O . ARG A 1 85 ? 8.364 -12.105 -9.528 1.00 90.06 85 ARG A O 1
ATOM 727 N N . PHE A 1 86 ? 7.706 -10.131 -8.708 1.00 90.94 86 PHE A N 1
ATOM 728 C CA . PHE A 1 86 ? 7.404 -10.602 -7.357 1.00 90.94 86 PHE A CA 1
ATOM 729 C C . PHE A 1 86 ? 5.891 -10.609 -7.143 1.00 90.94 86 PHE A C 1
ATOM 731 O O . PHE A 1 86 ? 5.221 -9.649 -7.520 1.00 90.94 86 PHE A O 1
ATOM 738 N N . GLU A 1 87 ? 5.365 -11.650 -6.498 1.00 92.19 87 GLU A N 1
ATOM 739 C CA . GLU A 1 87 ? 3.929 -11.749 -6.213 1.00 92.19 87 GLU A CA 1
ATOM 740 C C . GLU A 1 87 ? 3.428 -10.629 -5.303 1.00 92.19 87 GLU A C 1
ATOM 742 O O . GLU A 1 87 ? 2.337 -10.123 -5.521 1.00 92.19 87 GLU A O 1
ATOM 747 N N . VAL A 1 88 ? 4.200 -10.216 -4.296 1.00 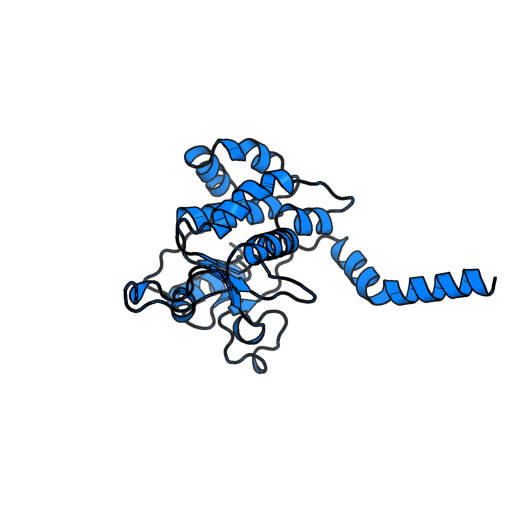94.88 88 VAL A N 1
ATOM 748 C CA . VAL A 1 88 ? 3.894 -9.033 -3.482 1.00 94.88 88 VAL A CA 1
ATOM 749 C C . VAL A 1 88 ? 5.168 -8.245 -3.224 1.00 94.88 88 VAL A C 1
ATOM 751 O O . VAL A 1 88 ? 6.200 -8.826 -2.887 1.00 94.88 88 VAL A O 1
ATOM 754 N N . VAL A 1 89 ? 5.099 -6.915 -3.309 1.00 96.38 89 VAL A N 1
ATOM 755 C CA . VAL A 1 89 ? 6.199 -6.021 -2.917 1.00 96.38 89 VAL A CA 1
ATOM 756 C C . VAL A 1 89 ? 5.710 -4.989 -1.912 1.00 96.38 89 VAL A C 1
ATOM 758 O O . VAL A 1 89 ? 4.773 -4.242 -2.191 1.00 96.38 89 VAL A O 1
ATOM 761 N N . LEU A 1 90 ? 6.387 -4.919 -0.763 1.00 96.75 90 LEU A N 1
ATOM 762 C CA . LEU A 1 90 ? 6.133 -3.945 0.299 1.00 96.75 90 LEU A CA 1
ATOM 763 C C . LEU A 1 90 ? 7.396 -3.115 0.577 1.00 96.75 90 LEU A C 1
ATOM 765 O O . LEU A 1 90 ? 8.458 -3.691 0.825 1.00 96.75 90 LEU A O 1
ATOM 769 N N . PRO A 1 91 ? 7.336 -1.779 0.578 1.00 96.00 91 PRO A N 1
ATOM 770 C CA . PRO A 1 91 ? 8.479 -0.944 0.909 1.00 96.00 91 PRO A CA 1
ATOM 771 C C . PRO A 1 91 ? 8.882 -1.029 2.369 1.00 96.00 91 PRO A C 1
ATOM 773 O O . PRO A 1 91 ? 8.040 -0.967 3.257 1.00 96.00 91 PRO A O 1
ATOM 776 N N . LYS A 1 92 ? 10.185 -1.091 2.647 1.00 93.25 92 LYS A N 1
ATOM 777 C CA . LYS A 1 92 ? 10.698 -0.949 4.012 1.00 93.25 92 LYS A CA 1
ATOM 778 C C . LYS A 1 92 ? 10.453 0.473 4.520 1.00 93.25 92 LYS A C 1
ATOM 780 O O . LYS A 1 92 ? 10.861 1.435 3.870 1.00 93.25 92 LYS A O 1
ATOM 785 N N . THR A 1 93 ? 9.879 0.600 5.715 1.00 85.69 93 THR A N 1
ATOM 786 C CA . THR A 1 93 ? 9.741 1.891 6.406 1.00 85.69 93 THR A CA 1
ATOM 787 C C . THR A 1 93 ? 10.747 2.033 7.552 1.00 85.69 93 THR A C 1
ATOM 789 O O . THR A 1 93 ? 11.397 1.071 7.966 1.00 85.69 93 THR A O 1
ATOM 792 N N . ILE A 1 94 ? 10.913 3.262 8.039 1.00 77.50 94 ILE A N 1
ATOM 793 C CA . ILE A 1 94 ? 11.812 3.633 9.139 1.00 77.50 94 ILE A CA 1
ATOM 794 C C . ILE A 1 94 ? 10.951 4.228 10.265 1.00 77.50 94 ILE A C 1
ATOM 796 O O . ILE A 1 94 ? 10.069 5.034 9.971 1.00 77.50 94 ILE A O 1
ATOM 800 N N . PRO A 1 95 ? 11.206 3.897 11.545 1.00 79.69 95 PRO A N 1
ATOM 801 C CA . PRO A 1 95 ? 12.304 3.057 12.038 1.00 79.69 95 PRO A CA 1
ATOM 802 C C . PRO A 1 95 ? 12.076 1.546 11.892 1.00 79.69 95 PRO A C 1
ATOM 804 O O . PRO A 1 95 ? 13.053 0.804 11.833 1.00 79.69 95 PRO A O 1
ATOM 807 N N . VAL A 1 96 ? 10.825 1.081 11.814 1.00 85.44 96 VAL A N 1
ATOM 808 C CA . VAL A 1 96 ? 10.489 -0.352 11.837 1.00 85.44 96 VAL A CA 1
ATOM 809 C C . VAL A 1 96 ? 9.325 -0.651 10.897 1.00 85.44 96 VAL A C 1
ATOM 811 O O . VAL A 1 96 ? 8.373 0.120 10.840 1.00 85.44 96 VAL A O 1
ATOM 814 N N . GLY A 1 97 ? 9.385 -1.805 10.225 1.00 92.56 97 GLY A N 1
ATOM 815 C CA . GLY A 1 97 ? 8.267 -2.384 9.481 1.00 92.56 97 GLY A CA 1
ATOM 816 C C . GLY A 1 97 ? 8.282 -2.092 7.981 1.00 92.56 97 GLY A C 1
ATOM 817 O O . GLY A 1 97 ? 9.332 -1.863 7.371 1.00 92.56 97 GLY A O 1
ATOM 818 N N . VAL A 1 98 ? 7.089 -2.096 7.398 1.00 95.44 98 VAL A N 1
ATOM 819 C CA . VAL A 1 98 ? 6.823 -1.802 5.989 1.00 95.44 98 VAL A CA 1
ATOM 820 C C . VAL A 1 98 ? 5.863 -0.625 5.855 1.00 95.44 98 VAL A C 1
ATOM 822 O O . VAL A 1 98 ? 5.068 -0.365 6.754 1.00 95.44 98 VAL A O 1
ATOM 825 N N . SER A 1 99 ? 5.955 0.108 4.749 1.00 94.75 99 SER A N 1
ATOM 826 C CA . SER A 1 99 ? 4.980 1.132 4.379 1.00 94.75 99 SER A CA 1
ATOM 827 C C . SER A 1 99 ? 3.862 0.530 3.530 1.00 94.75 99 SER A C 1
ATOM 829 O O . SER A 1 99 ? 4.018 -0.551 2.962 1.00 94.75 99 SER A O 1
ATOM 831 N N . ASN A 1 100 ? 2.743 1.241 3.455 1.00 96.25 100 ASN A N 1
ATOM 832 C CA . ASN A 1 100 ? 1.594 0.901 2.626 1.00 96.25 100 ASN A CA 1
ATOM 833 C C . ASN A 1 100 ? 1.318 1.960 1.540 1.00 96.25 100 ASN A C 1
ATOM 835 O O . ASN A 1 100 ? 0.328 1.830 0.828 1.00 96.25 100 ASN A O 1
ATOM 839 N N . ASP A 1 101 ? 2.159 2.992 1.404 1.00 94.81 101 ASP A N 1
ATOM 840 C CA . ASP A 1 101 ? 1.994 4.083 0.425 1.00 94.81 101 ASP A CA 1
ATOM 841 C C . ASP A 1 101 ? 2.330 3.678 -1.018 1.00 94.81 101 ASP A C 1
ATOM 843 O O . ASP A 1 101 ? 1.844 4.281 -1.968 1.00 94.81 101 ASP A O 1
ATOM 847 N N . VAL A 1 102 ? 3.121 2.622 -1.187 1.00 96.75 102 VAL A N 1
ATOM 848 C CA . VAL A 1 102 ? 3.344 1.912 -2.444 1.00 96.75 102 VAL A CA 1
ATOM 849 C C . VAL A 1 102 ? 3.229 0.432 -2.148 1.00 96.75 102 VAL A C 1
ATOM 851 O O . VAL A 1 102 ? 3.872 -0.059 -1.226 1.00 96.75 102 VAL A O 1
ATOM 854 N N . MET A 1 103 ? 2.428 -0.297 -2.913 1.00 98.12 103 MET A N 1
ATOM 855 C CA . MET A 1 103 ? 2.261 -1.737 -2.733 1.00 98.12 103 MET A CA 1
ATOM 856 C C . MET A 1 103 ? 2.024 -2.396 -4.080 1.00 98.12 103 MET A C 1
ATOM 858 O O . MET A 1 103 ? 1.294 -1.870 -4.916 1.00 98.12 103 MET A O 1
ATOM 862 N N . LEU A 1 104 ? 2.642 -3.552 -4.289 1.00 97.75 104 LEU A N 1
ATOM 863 C CA . LEU A 1 104 ? 2.401 -4.374 -5.466 1.00 97.75 104 LEU A CA 1
ATOM 864 C C . LEU A 1 104 ? 1.850 -5.714 -5.018 1.00 97.75 104 LEU A C 1
ATOM 866 O O . LEU A 1 104 ? 2.329 -6.257 -4.020 1.00 97.75 104 LEU A O 1
ATOM 870 N N . ALA A 1 105 ? 0.881 -6.243 -5.755 1.00 96.50 105 ALA A N 1
ATOM 871 C CA . ALA A 1 105 ? 0.350 -7.572 -5.504 1.00 96.50 105 ALA A CA 1
ATOM 872 C C . ALA A 1 105 ? -0.133 -8.245 -6.793 1.00 96.50 105 ALA A C 1
ATOM 874 O O . ALA A 1 105 ? -0.752 -7.616 -7.652 1.00 96.50 105 ALA A O 1
ATOM 875 N N . ALA A 1 106 ? 0.087 -9.549 -6.898 1.00 94.88 106 ALA A N 1
ATOM 876 C CA . ALA A 1 106 ? -0.608 -10.405 -7.836 1.00 94.88 106 ALA A CA 1
ATOM 877 C C . ALA A 1 106 ? -2.091 -10.474 -7.449 1.00 94.88 106 ALA A C 1
ATOM 879 O O . ALA A 1 106 ? -2.450 -10.513 -6.266 1.00 94.88 106 ALA A O 1
ATOM 880 N N . LYS A 1 107 ? -2.959 -10.507 -8.461 1.00 96.00 107 LYS A N 1
ATOM 881 C CA . LYS A 1 107 ? -4.402 -10.648 -8.265 1.00 96.00 107 LYS A CA 1
ATOM 882 C C . LYS A 1 107 ? -4.705 -11.897 -7.432 1.00 96.00 107 LYS A C 1
ATOM 884 O O . LYS A 1 107 ? -4.209 -12.979 -7.733 1.00 96.00 107 LYS A O 1
ATOM 889 N N . GLY A 1 108 ? -5.544 -11.745 -6.411 1.00 96.12 108 GLY A N 1
ATOM 890 C CA . GLY A 1 108 ? -5.984 -12.844 -5.554 1.00 96.12 108 GLY A CA 1
ATOM 891 C C . GLY A 1 108 ? -4.929 -13.370 -4.577 1.00 96.12 108 GLY A C 1
ATOM 892 O O . GLY A 1 108 ? -5.138 -14.430 -3.991 1.00 96.12 108 GLY A O 1
ATOM 893 N N . HIS A 1 109 ? -3.796 -12.681 -4.391 1.00 94.25 109 HIS A N 1
ATOM 894 C CA . HIS A 1 109 ? -2.723 -13.198 -3.542 1.00 94.25 109 HIS A CA 1
ATOM 895 C C . HIS A 1 109 ? -3.176 -13.356 -2.067 1.00 94.25 109 HIS A C 1
ATOM 897 O O . HIS A 1 109 ? -3.713 -12.396 -1.498 1.00 94.25 109 HIS A O 1
ATOM 903 N N . PRO A 1 110 ? -2.911 -14.503 -1.397 1.00 95.19 110 PRO A N 1
ATOM 904 C CA . PRO A 1 110 ? -3.442 -14.793 -0.056 1.00 95.19 110 PRO A CA 1
ATOM 905 C C . PRO A 1 110 ? -3.033 -13.793 1.030 1.00 95.19 110 PRO A C 1
ATOM 907 O O . PRO A 1 110 ? -3.783 -13.553 1.969 1.00 95.19 110 PRO A O 1
ATOM 910 N N . PHE A 1 111 ? -1.868 -13.152 0.900 1.00 96.00 111 PHE A N 1
ATOM 911 C CA . PHE A 1 111 ? -1.474 -12.081 1.822 1.00 96.00 111 PHE A CA 1
ATOM 912 C C . PHE A 1 111 ? -2.436 -10.880 1.787 1.00 96.00 111 PHE A C 1
ATOM 914 O O . PHE A 1 111 ? -2.732 -10.310 2.833 1.00 96.00 111 PHE A O 1
ATOM 921 N N . MET A 1 112 ? -2.949 -10.501 0.611 1.00 97.94 112 MET A N 1
ATOM 922 C CA . MET A 1 112 ? -3.884 -9.375 0.504 1.00 97.94 112 MET A CA 1
ATOM 923 C C . MET A 1 112 ? -5.251 -9.736 1.090 1.00 97.94 112 MET A C 1
ATOM 925 O O . MET A 1 112 ? -5.844 -8.922 1.794 1.00 97.94 112 MET A O 1
ATOM 929 N N . ASP A 1 113 ? -5.702 -10.974 0.876 1.00 97.69 113 ASP A N 1
ATOM 930 C CA . ASP A 1 113 ? -6.901 -11.520 1.521 1.00 97.69 113 ASP A CA 1
ATOM 931 C C . ASP A 1 113 ? -6.771 -11.532 3.052 1.00 97.69 113 ASP A C 1
ATOM 933 O O . ASP A 1 113 ? -7.672 -11.110 3.781 1.00 97.69 113 ASP A O 1
ATOM 937 N N . TYR A 1 114 ? -5.598 -11.939 3.543 1.00 97.25 114 TYR A N 1
ATOM 938 C CA . TYR A 1 114 ? -5.268 -11.924 4.961 1.00 97.25 114 TYR A CA 1
ATOM 939 C C . TYR A 1 114 ? -5.310 -10.506 5.547 1.00 97.25 114 TYR A C 1
ATOM 941 O O . TYR A 1 114 ? -5.837 -10.318 6.643 1.00 97.25 114 TYR A O 1
ATOM 949 N N . LEU A 1 115 ? -4.803 -9.489 4.836 1.00 98.19 115 LEU A N 1
ATOM 950 C CA . LEU A 1 115 ? -4.949 -8.092 5.263 1.00 98.19 115 LEU A CA 1
ATOM 951 C C . LEU A 1 115 ? -6.428 -7.697 5.344 1.00 98.19 115 LEU A C 1
ATOM 953 O O . LEU A 1 115 ? -6.875 -7.220 6.382 1.00 98.19 115 LEU A O 1
ATOM 957 N N . ILE A 1 116 ? -7.202 -7.945 4.286 1.00 98.50 116 ILE A N 1
ATOM 958 C CA . ILE A 1 116 ? -8.625 -7.587 4.209 1.00 98.50 116 ILE A CA 1
ATOM 959 C C . ILE A 1 116 ? -9.412 -8.111 5.416 1.00 98.50 116 ILE A C 1
ATOM 961 O O . ILE A 1 116 ? -10.128 -7.350 6.069 1.00 98.50 116 ILE A O 1
ATOM 965 N N . HIS A 1 117 ? -9.247 -9.386 5.760 1.00 97.44 117 HIS A N 1
ATOM 966 C CA . HIS A 1 117 ? -9.976 -9.990 6.875 1.00 97.44 117 HIS A CA 1
ATOM 967 C C . HIS A 1 117 ? -9.492 -9.491 8.245 1.00 97.44 117 HIS A C 1
ATOM 969 O O . HIS A 1 117 ? -10.292 -9.356 9.174 1.00 97.44 117 HIS A O 1
ATOM 975 N N . ASN A 1 118 ? -8.207 -9.143 8.378 1.00 97.06 118 ASN A N 1
ATOM 976 C CA . ASN A 1 118 ? -7.670 -8.595 9.624 1.00 97.06 118 ASN A CA 1
ATOM 977 C C . ASN A 1 118 ? -8.065 -7.138 9.885 1.00 97.06 118 ASN A C 1
ATOM 979 O O . ASN A 1 118 ? -8.022 -6.718 11.039 1.00 97.06 118 ASN A O 1
ATOM 983 N N . LEU A 1 119 ? -8.512 -6.376 8.880 1.00 97.94 119 LEU A N 1
ATOM 984 C CA . LEU A 1 119 ? -8.999 -5.003 9.088 1.00 97.94 119 LEU A CA 1
ATOM 985 C C . LEU A 1 119 ? -10.098 -4.924 10.154 1.00 97.94 119 LEU A C 1
ATOM 987 O O . LEU A 1 119 ? -10.160 -3.950 10.901 1.00 97.94 119 LEU A O 1
ATOM 991 N N . VAL A 1 120 ? -10.951 -5.950 10.246 1.00 95.81 120 VAL A N 1
ATOM 992 C CA . VAL A 1 120 ? -12.018 -6.023 11.255 1.00 95.81 120 VAL A CA 1
ATOM 9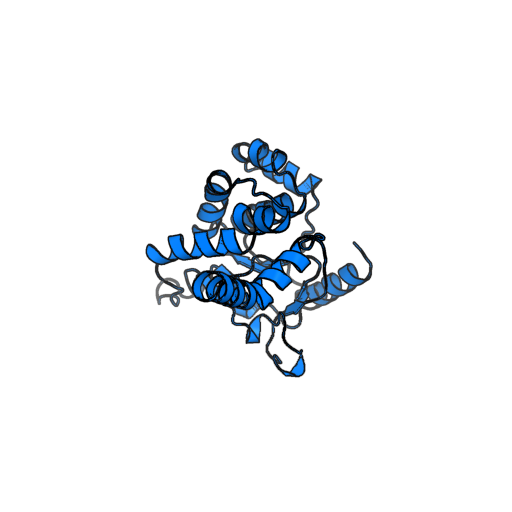93 C C . VAL A 1 120 ? -11.428 -6.180 12.655 1.00 95.81 120 VAL A C 1
ATOM 995 O O . VAL A 1 120 ? -11.813 -5.454 13.569 1.00 95.81 120 VAL A O 1
ATOM 998 N N . ALA A 1 121 ? -10.468 -7.094 12.817 1.00 94.06 121 ALA A N 1
ATOM 999 C CA . ALA A 1 121 ? -9.820 -7.356 14.099 1.00 94.06 121 ALA A CA 1
ATOM 1000 C C . ALA A 1 121 ? -8.981 -6.164 14.580 1.00 94.06 121 ALA A C 1
ATOM 1002 O O . ALA A 1 121 ? -8.933 -5.907 15.777 1.00 94.06 121 ALA A O 1
ATOM 1003 N N . PHE A 1 122 ? -8.370 -5.422 13.654 1.00 93.56 122 PHE A N 1
ATOM 1004 C CA . PHE A 1 122 ? -7.527 -4.263 13.942 1.00 93.56 122 PHE A CA 1
ATOM 1005 C C . PHE A 1 122 ? -8.292 -2.931 13.971 1.00 93.56 122 PHE A C 1
ATOM 1007 O O . PHE A 1 122 ? -7.675 -1.888 14.193 1.00 93.56 122 PHE A O 1
ATOM 1014 N N . ASN A 1 123 ? -9.620 -2.920 13.788 1.00 93.19 123 ASN A N 1
ATOM 1015 C CA . ASN A 1 123 ? -10.432 -1.700 13.843 1.00 93.19 123 ASN A CA 1
ATOM 1016 C C . ASN A 1 123 ? -10.571 -1.165 15.284 1.00 93.19 123 ASN A C 1
ATOM 1018 O O . ASN A 1 123 ? -11.628 -1.228 15.914 1.00 93.19 123 ASN A O 1
ATOM 1022 N N . HIS A 1 124 ? -9.471 -0.642 15.817 1.00 91.19 124 HIS A N 1
ATOM 1023 C CA . HIS A 1 124 ? -9.369 -0.067 17.146 1.00 91.19 124 HIS A CA 1
ATOM 1024 C C . HIS A 1 124 ? -9.272 1.453 17.070 1.00 91.19 124 HIS A C 1
ATOM 1026 O O . HIS A 1 124 ? -8.570 2.019 16.230 1.00 91.19 124 HIS A O 1
ATOM 1032 N N . ARG A 1 125 ? -9.927 2.122 18.019 1.00 89.44 125 ARG A N 1
ATOM 1033 C CA . ARG A 1 125 ? -9.785 3.560 18.232 1.00 89.44 125 ARG A CA 1
ATOM 1034 C C . ARG A 1 125 ? -8.819 3.808 19.381 1.00 89.44 125 ARG A C 1
ATOM 1036 O O . ARG A 1 125 ? -9.080 3.400 20.510 1.00 89.44 125 ARG A O 1
ATOM 1043 N N . TYR A 1 126 ? -7.731 4.506 19.093 1.00 88.69 126 TYR A N 1
ATOM 1044 C CA . TYR A 1 126 ? -6.746 4.912 20.088 1.00 88.69 126 TYR A CA 1
ATOM 1045 C C . TYR A 1 126 ? -7.008 6.358 20.525 1.00 88.69 126 TYR A C 1
ATOM 1047 O O . TYR A 1 126 ? -7.883 7.045 19.995 1.00 88.69 126 TYR A O 1
ATOM 1055 N N . VAL A 1 127 ? -6.252 6.823 21.522 1.00 87.44 127 VAL A N 1
ATOM 1056 C CA . VAL A 1 127 ? -6.464 8.133 22.159 1.00 87.44 127 VAL A CA 1
ATOM 1057 C C . VAL A 1 127 ? -6.345 9.294 21.164 1.00 87.44 127 VAL A C 1
ATOM 1059 O O . VAL A 1 127 ? -7.081 10.271 21.283 1.00 87.44 127 VAL A O 1
ATOM 1062 N N . THR A 1 128 ? -5.454 9.196 20.171 1.00 87.06 128 THR A N 1
ATOM 1063 C CA . THR A 1 128 ? -5.232 10.265 19.184 1.00 87.06 128 THR A CA 1
ATOM 1064 C C . THR A 1 128 ? -5.337 9.770 17.737 1.00 87.06 128 THR A C 1
ATOM 1066 O O . THR A 1 128 ? -5.433 8.566 17.471 1.00 87.06 128 THR A O 1
ATOM 1069 N N . HIS A 1 129 ? -5.350 10.717 16.793 1.00 88.62 129 HIS A N 1
ATOM 1070 C CA . HIS A 1 129 ? -5.531 10.466 15.363 1.00 88.62 129 HIS A CA 1
ATOM 1071 C C . HIS A 1 129 ? -4.416 9.578 14.807 1.00 88.62 129 HIS A C 1
ATOM 1073 O O . HIS A 1 129 ? -4.692 8.533 14.223 1.00 88.62 129 HIS A O 1
ATOM 1079 N N . TYR A 1 130 ? -3.153 9.965 15.001 1.00 86.12 130 TYR A N 1
ATOM 1080 C CA . TYR A 1 130 ? -2.021 9.302 14.354 1.00 86.12 130 TYR A CA 1
ATOM 1081 C C . TYR A 1 130 ? -1.873 7.811 14.729 1.00 86.12 130 TYR A C 1
ATOM 1083 O O . TYR A 1 130 ? -1.814 6.991 13.814 1.00 86.12 130 TYR A O 1
ATOM 1091 N N . PRO A 1 131 ? -1.897 7.397 16.014 1.00 89.88 131 PRO A N 1
ATOM 1092 C CA . PRO A 1 131 ? -1.901 5.984 16.392 1.00 89.88 131 PRO A CA 1
ATOM 1093 C C . PRO A 1 131 ? -3.132 5.240 15.874 1.00 89.88 131 PRO A C 1
ATOM 1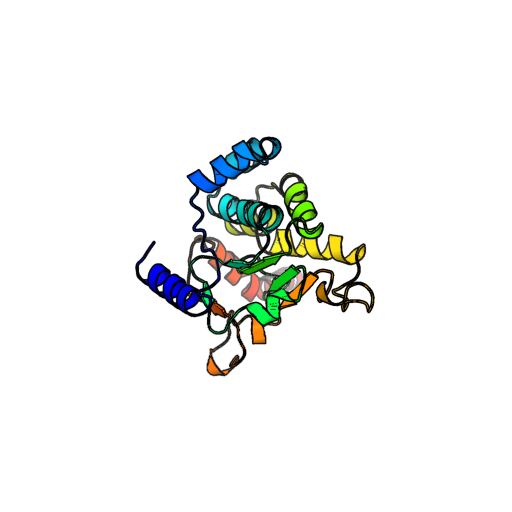095 O O . PRO A 1 131 ? -3.010 4.093 15.454 1.00 89.88 131 PRO A O 1
ATOM 1098 N N . THR A 1 132 ? -4.301 5.892 15.847 1.00 92.81 132 THR A N 1
ATOM 1099 C CA . THR A 1 132 ? -5.513 5.267 15.306 1.00 92.81 132 THR A CA 1
ATOM 1100 C C . THR A 1 132 ? -5.330 4.874 13.851 1.00 92.81 132 THR A C 1
ATOM 1102 O O . THR A 1 132 ? -5.541 3.714 13.517 1.00 92.81 132 THR A O 1
ATOM 1105 N N . VAL A 1 133 ? -4.857 5.782 13.000 1.00 93.06 133 VAL A N 1
ATOM 1106 C CA . VAL A 1 133 ? -4.596 5.466 11.588 1.00 93.06 133 VAL A CA 1
ATOM 1107 C C . VAL A 1 133 ? -3.453 4.448 11.455 1.00 93.06 133 VAL A C 1
ATOM 1109 O O . VAL A 1 133 ? -3.603 3.428 10.785 1.00 93.06 133 VAL A O 1
ATOM 1112 N N . MET A 1 134 ? -2.340 4.668 12.166 1.00 92.38 134 MET A N 1
ATOM 1113 C CA . MET A 1 134 ? -1.129 3.837 12.115 1.00 92.38 134 MET A CA 1
ATOM 1114 C C . MET A 1 134 ? -1.389 2.351 12.366 1.00 92.38 134 MET A C 1
ATOM 1116 O O . MET A 1 134 ? -0.877 1.507 11.626 1.00 92.38 134 MET A O 1
ATOM 1120 N N . PHE A 1 135 ? -2.156 2.039 13.410 1.00 94.81 135 PHE A N 1
ATOM 1121 C CA . PHE A 1 135 ? -2.324 0.671 13.895 1.00 94.81 135 PHE A CA 1
ATOM 1122 C C . PHE A 1 135 ? -3.596 -0.021 13.406 1.00 94.81 135 PHE A C 1
ATOM 1124 O O . PHE A 1 135 ? -3.638 -1.244 13.468 1.00 94.81 135 PHE A O 1
ATOM 1131 N N . SER A 1 136 ? -4.603 0.712 12.919 1.00 96.12 136 SER A N 1
ATOM 1132 C CA . SER A 1 136 ? -5.847 0.082 12.448 1.00 96.12 136 SER A CA 1
ATOM 1133 C C . SER A 1 136 ? -5.820 -0.300 10.974 1.00 96.12 136 SER A C 1
ATOM 1135 O O . SER A 1 136 ? -6.276 -1.380 10.611 1.00 96.12 136 SER A O 1
ATOM 1137 N N . THR A 1 137 ? -5.282 0.575 10.125 1.00 96.88 137 THR A N 1
ATOM 1138 C CA . THR A 1 137 ? -5.316 0.396 8.668 1.00 96.88 137 THR A CA 1
ATOM 1139 C C . THR A 1 137 ? -3.980 0.689 8.001 1.00 96.88 137 THR A C 1
ATOM 1141 O O . THR A 1 137 ? -3.777 0.250 6.877 1.00 96.88 137 THR A O 1
ATOM 1144 N N . GLY A 1 138 ? -3.066 1.404 8.657 1.00 95.44 138 GLY A N 1
ATOM 1145 C CA . GLY A 1 138 ? -1.840 1.907 8.041 1.00 95.44 138 GLY A CA 1
ATOM 1146 C C . GLY A 1 138 ? -0.589 1.017 8.144 1.00 95.44 138 GLY A C 1
ATOM 1147 O O . GLY A 1 138 ? -0.684 -0.203 8.292 1.00 95.44 138 GLY A O 1
ATOM 1148 N N . PRO A 1 139 ? 0.626 1.603 8.085 1.00 95.19 139 PRO A N 1
ATOM 1149 C CA . PRO A 1 139 ? 1.891 0.869 8.036 1.00 95.19 139 PRO A CA 1
ATOM 1150 C C . PRO A 1 139 ? 2.105 -0.140 9.166 1.00 95.19 139 PRO A C 1
ATOM 1152 O O . PRO A 1 139 ? 2.628 -1.227 8.916 1.00 95.19 139 PRO A O 1
ATOM 1155 N N . MET A 1 140 ? 1.710 0.171 10.407 1.00 94.94 140 MET A N 1
ATOM 1156 C CA . MET A 1 140 ? 1.888 -0.784 11.508 1.00 94.94 140 MET A CA 1
ATOM 1157 C C . MET A 1 140 ? 0.878 -1.924 11.450 1.00 94.94 140 MET A C 1
ATOM 1159 O O . MET A 1 140 ? 1.261 -3.054 11.742 1.00 94.94 140 MET A O 1
ATOM 1163 N N . PHE A 1 141 ? -0.351 -1.672 10.994 1.00 97.06 141 PHE A N 1
ATOM 1164 C CA . PHE A 1 141 ? -1.306 -2.738 10.682 1.00 97.06 141 PHE A CA 1
ATOM 1165 C C . PHE A 1 141 ? -0.723 -3.729 9.658 1.00 97.06 141 PHE A C 1
ATOM 1167 O O . PHE A 1 141 ? -0.685 -4.938 9.910 1.00 97.06 141 PHE A O 1
ATOM 1174 N N . VAL A 1 142 ? -0.185 -3.226 8.539 1.00 97.38 142 VAL A N 1
ATOM 1175 C CA . VAL A 1 142 ? 0.436 -4.075 7.505 1.00 97.38 142 VAL A CA 1
ATOM 1176 C C . VAL A 1 142 ? 1.683 -4.772 8.043 1.00 97.38 142 VAL A C 1
ATOM 1178 O O . VAL A 1 142 ? 1.881 -5.954 7.785 1.00 97.38 142 VAL A O 1
ATOM 1181 N N . SER A 1 143 ? 2.507 -4.079 8.830 1.00 96.12 143 SER A N 1
ATOM 1182 C CA . SER A 1 143 ? 3.731 -4.642 9.415 1.00 96.12 143 SER A CA 1
ATOM 1183 C C . SER A 1 143 ? 3.445 -5.791 10.378 1.00 96.12 143 SER A C 1
ATOM 1185 O O . SER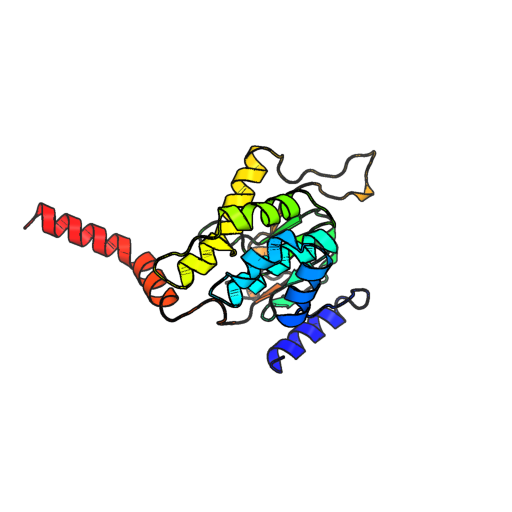 A 1 143 ? 4.099 -6.831 10.291 1.00 96.12 143 SER A O 1
ATOM 1187 N N . SER A 1 144 ? 2.473 -5.626 11.277 1.00 95.00 144 SER A N 1
ATOM 1188 C CA . SER A 1 144 ? 2.044 -6.675 12.204 1.00 95.00 144 SER A CA 1
ATOM 1189 C C . SER A 1 144 ? 1.437 -7.855 11.451 1.00 95.00 144 SER A C 1
ATOM 1191 O O . SER A 1 144 ? 1.809 -9.001 11.702 1.00 95.00 144 SER A O 1
ATOM 1193 N N . SER A 1 145 ? 0.573 -7.583 10.471 1.00 95.81 145 SER A N 1
ATOM 1194 C CA . SER A 1 145 ? -0.039 -8.623 9.641 1.00 95.81 145 SER A CA 1
ATOM 1195 C C . SER A 1 145 ? 0.999 -9.392 8.820 1.00 95.81 145 SER A C 1
ATOM 1197 O O . SER A 1 145 ? 0.952 -10.617 8.768 1.00 95.81 145 SER A O 1
ATOM 1199 N N . TYR A 1 146 ? 1.981 -8.700 8.239 1.00 94.94 146 TYR A N 1
ATOM 1200 C CA . TYR A 1 146 ? 3.092 -9.313 7.514 1.00 94.94 146 TYR A CA 1
ATOM 1201 C C . TYR A 1 146 ? 3.937 -10.214 8.411 1.00 94.94 146 TYR A C 1
ATOM 1203 O O . TYR A 1 146 ? 4.233 -11.336 8.016 1.00 94.94 146 TYR A O 1
ATOM 1211 N N . GLN A 1 147 ? 4.295 -9.769 9.620 1.00 92.38 147 GLN A N 1
ATOM 1212 C CA . GLN A 1 147 ? 5.064 -10.603 10.549 1.00 92.38 147 GLN A CA 1
ATOM 1213 C C . GLN A 1 147 ? 4.313 -11.890 10.908 1.00 92.38 147 GLN A C 1
ATOM 1215 O O . GLN A 1 147 ? 4.897 -12.968 10.869 1.00 92.38 147 GLN A O 1
ATOM 1220 N N . LEU A 1 148 ? 3.012 -11.795 11.198 1.00 92.44 148 LEU A N 1
ATOM 1221 C CA . LEU A 1 148 ? 2.183 -12.967 11.485 1.00 92.44 148 LEU A CA 1
ATOM 1222 C C . LEU A 1 148 ? 2.078 -13.901 10.272 1.00 92.44 148 LEU A C 1
ATOM 1224 O O . LEU A 1 148 ? 2.257 -15.108 10.413 1.00 92.44 148 LEU A O 1
ATOM 1228 N N . TYR A 1 149 ? 1.857 -13.343 9.082 1.00 91.94 149 TYR A N 1
ATOM 1229 C CA . TYR A 1 149 ? 1.763 -14.106 7.841 1.00 91.94 149 TYR A CA 1
ATOM 1230 C C . TYR A 1 149 ? 3.082 -14.815 7.496 1.00 91.94 149 TYR A C 1
ATOM 1232 O O . TYR A 1 149 ? 3.073 -15.996 7.155 1.00 91.94 149 TYR A O 1
ATOM 1240 N N . ALA A 1 150 ? 4.218 -14.124 7.620 1.00 88.38 150 ALA A N 1
ATOM 1241 C CA . ALA A 1 150 ? 5.551 -14.644 7.309 1.00 88.38 150 ALA A CA 1
ATOM 1242 C C . ALA A 1 150 ? 6.075 -15.661 8.339 1.00 88.38 150 ALA A C 1
ATOM 1244 O O . ALA A 1 150 ? 7.006 -16.402 8.046 1.00 88.38 150 ALA A O 1
ATOM 1245 N N . ASN A 1 151 ? 5.493 -15.726 9.540 1.00 85.81 151 ASN A N 1
ATOM 1246 C CA . ASN A 1 151 ? 5.832 -16.774 10.507 1.00 85.81 151 ASN A CA 1
ATOM 1247 C C . ASN A 1 151 ? 5.271 -18.147 10.106 1.00 85.81 151 ASN A C 1
ATOM 1249 O O . ASN A 1 151 ? 5.784 -19.169 10.556 1.00 85.81 151 ASN A O 1
ATOM 1253 N N . VAL A 1 152 ? 4.223 -18.175 9.278 1.00 86.75 152 VAL A N 1
ATOM 1254 C CA . VAL A 1 152 ? 3.564 -19.411 8.822 1.00 86.75 152 VAL A CA 1
ATOM 1255 C C . VAL A 1 152 ? 3.728 -19.664 7.317 1.00 86.75 152 VAL A C 1
ATOM 1257 O O . VAL A 1 152 ? 3.471 -20.774 6.859 1.00 86.75 152 VAL A O 1
ATOM 1260 N N . HIS A 1 153 ? 4.214 -18.679 6.554 1.00 81.12 153 HIS A N 1
ATOM 1261 C CA . HIS A 1 153 ? 4.536 -18.790 5.127 1.00 81.12 153 HIS A CA 1
ATOM 1262 C C . HIS A 1 153 ? 6.006 -18.436 4.869 1.00 81.12 153 HIS A C 1
ATOM 1264 O O . HIS A 1 153 ? 6.551 -17.531 5.491 1.00 81.12 153 HIS A O 1
ATOM 1270 N N . ASN A 1 154 ? 6.649 -19.103 3.906 1.00 67.19 154 ASN A N 1
ATOM 1271 C CA . ASN A 1 154 ? 8.034 -18.795 3.541 1.00 67.19 154 ASN A CA 1
ATOM 1272 C C . ASN A 1 154 ? 8.185 -17.371 2.971 1.00 67.19 154 ASN A C 1
ATOM 1274 O O . ASN A 1 154 ? 7.298 -16.855 2.287 1.00 67.19 154 ASN A O 1
ATOM 1278 N N . GLN A 1 155 ? 9.349 -16.756 3.218 1.00 71.25 155 GLN A N 1
ATOM 1279 C CA . GLN A 1 155 ? 9.766 -15.524 2.537 1.00 71.25 155 GLN A CA 1
ATOM 1280 C C . GLN A 1 155 ? 9.896 -15.751 1.028 1.00 71.25 155 GLN A C 1
ATOM 1282 O O . GLN A 1 155 ? 9.933 -16.891 0.577 1.00 71.25 155 GLN A O 1
ATOM 1287 N N . SER A 1 156 ? 9.984 -14.668 0.251 1.00 74.81 156 SER A N 1
ATOM 1288 C CA . SER A 1 156 ? 9.891 -14.753 -1.205 1.00 74.81 156 SER A CA 1
ATOM 1289 C C . SER A 1 156 ? 10.858 -15.774 -1.838 1.00 74.81 156 SER A C 1
ATOM 1291 O O . SER A 1 156 ? 12.072 -15.626 -1.661 1.00 74.81 156 SER A O 1
ATOM 1293 N N . MET A 1 157 ? 10.346 -16.751 -2.596 1.00 76.44 157 MET A N 1
ATOM 1294 C CA . MET A 1 157 ? 11.119 -17.842 -3.217 1.00 76.44 157 MET A CA 1
ATOM 1295 C C . MET A 1 157 ? 11.158 -17.698 -4.748 1.00 76.44 157 MET A C 1
ATOM 1297 O O . MET A 1 157 ? 10.184 -17.231 -5.329 1.00 76.44 157 MET A O 1
ATOM 1301 N N . PRO A 1 158 ? 12.248 -18.086 -5.437 1.00 79.19 158 PRO A N 1
ATOM 1302 C CA . PRO A 1 158 ? 12.303 -18.062 -6.902 1.00 79.19 158 PRO A CA 1
ATOM 1303 C C . PRO A 1 158 ? 11.276 -18.994 -7.560 1.00 79.19 158 PRO A C 1
ATOM 1305 O O . PRO A 1 158 ? 10.844 -19.975 -6.948 1.00 79.19 158 PRO A O 1
ATOM 1308 N N . SER A 1 159 ? 10.958 -18.737 -8.833 1.00 71.19 159 SER A N 1
ATOM 1309 C CA . SER A 1 159 ? 10.154 -19.650 -9.649 1.00 71.19 159 SER A CA 1
ATOM 1310 C C . SER A 1 159 ? 10.830 -21.009 -9.784 1.00 71.19 159 SER A C 1
ATOM 1312 O O . SER A 1 159 ? 12.053 -21.158 -9.717 1.00 71.19 159 SER A O 1
ATOM 1314 N N . THR A 1 160 ? 10.004 -22.024 -10.002 1.00 72.69 160 THR A N 1
ATOM 1315 C CA . THR A 1 160 ? 10.448 -23.388 -10.274 1.00 72.69 160 THR A CA 1
ATOM 1316 C C . THR A 1 160 ? 10.516 -23.641 -11.778 1.00 72.69 160 THR A C 1
ATOM 1318 O O . THR A 1 160 ? 9.904 -22.937 -12.582 1.00 72.69 160 THR A O 1
ATOM 1321 N N . SER A 1 161 ? 11.212 -24.707 -12.173 1.00 73.44 161 SER A N 1
ATOM 1322 C CA . SER A 1 161 ? 11.293 -25.143 -13.574 1.00 73.44 161 SER A CA 1
ATOM 1323 C C . SER A 1 161 ? 9.937 -25.500 -14.197 1.00 73.44 161 SER A C 1
ATOM 1325 O O . SER A 1 161 ? 9.803 -25.454 -15.415 1.00 73.44 161 SER A O 1
ATOM 1327 N N . TRP A 1 162 ? 8.934 -25.840 -13.382 1.00 71.94 162 TRP A N 1
ATOM 1328 C CA . TRP A 1 162 ? 7.580 -26.185 -13.824 1.00 71.94 162 TRP A CA 1
ATOM 1329 C C . TRP A 1 162 ? 6.611 -24.990 -13.827 1.00 71.94 162 TRP A C 1
ATOM 1331 O O . TRP A 1 162 ? 5.538 -25.091 -14.414 1.00 71.94 162 TRP A O 1
ATOM 1341 N N . ALA A 1 163 ? 6.991 -23.856 -13.226 1.00 66.56 163 ALA A N 1
ATOM 1342 C CA . ALA A 1 163 ? 6.259 -22.588 -13.291 1.00 66.56 163 ALA A CA 1
ATOM 1343 C C . ALA A 1 163 ? 7.215 -21.394 -13.511 1.00 66.56 163 ALA A C 1
ATOM 1345 O O . ALA A 1 163 ? 7.249 -20.460 -12.706 1.00 66.56 163 ALA A O 1
ATOM 1346 N N . PRO A 1 164 ? 8.009 -21.387 -14.599 1.00 60.84 164 PRO A N 1
ATOM 1347 C CA . PRO A 1 164 ? 9.068 -20.396 -14.805 1.00 60.84 164 PRO A CA 1
ATOM 1348 C C . PRO A 1 164 ? 8.533 -18.963 -14.961 1.00 60.84 164 PRO A C 1
ATOM 1350 O O . PRO A 1 164 ? 9.231 -18.010 -14.620 1.00 60.84 164 PRO A O 1
ATOM 1353 N N . SER A 1 165 ? 7.286 -18.809 -15.420 1.00 59.38 165 SER A N 1
ATOM 1354 C CA . SER A 1 165 ? 6.594 -17.524 -15.570 1.00 59.38 165 SER A CA 1
ATOM 1355 C C . SER A 1 165 ? 6.017 -16.964 -14.268 1.00 59.38 165 SER A C 1
ATOM 1357 O O . SER A 1 165 ? 5.606 -15.810 -14.258 1.00 59.38 165 SER A O 1
ATOM 1359 N N . ALA A 1 166 ? 5.976 -17.747 -13.182 1.00 63.56 166 ALA A N 1
ATOM 1360 C CA . ALA A 1 166 ? 5.414 -17.302 -11.903 1.00 63.56 166 ALA A CA 1
ATOM 1361 C C . ALA A 1 166 ? 6.272 -16.230 -11.206 1.00 63.56 166 ALA A C 1
ATOM 1363 O O . ALA A 1 166 ? 5.813 -15.588 -10.268 1.00 63.56 166 ALA A O 1
ATOM 1364 N N . GLY A 1 167 ? 7.514 -16.018 -11.660 1.00 82.06 167 GLY A N 1
ATOM 1365 C CA . GLY A 1 167 ? 8.435 -15.096 -11.003 1.00 82.06 167 GLY A CA 1
ATOM 1366 C C . GLY A 1 167 ? 8.781 -15.559 -9.584 1.00 82.06 167 GLY A C 1
ATOM 1367 O O . GLY A 1 167 ? 8.963 -16.744 -9.336 1.00 82.06 167 GLY A O 1
ATOM 1368 N N . PHE A 1 168 ? 8.923 -14.632 -8.649 1.00 84.19 168 PHE A N 1
ATOM 1369 C CA . PHE A 1 168 ? 9.206 -14.916 -7.250 1.00 84.19 168 PHE A CA 1
ATOM 1370 C C . PHE A 1 168 ? 7.899 -14.995 -6.459 1.00 84.19 168 PHE A C 1
ATOM 1372 O O . PHE A 1 168 ? 7.177 -13.998 -6.372 1.00 84.19 168 PHE A O 1
ATOM 1379 N N . SER A 1 169 ? 7.633 -16.146 -5.844 1.00 84.50 169 SER A N 1
ATOM 1380 C CA . SER A 1 169 ? 6.466 -16.338 -4.986 1.00 84.50 169 SER A CA 1
ATOM 1381 C C . SER A 1 169 ? 6.652 -15.684 -3.624 1.00 84.50 169 SER A C 1
ATOM 1383 O O . SER A 1 169 ? 7.783 -15.550 -3.164 1.00 84.50 169 SER A O 1
ATOM 1385 N N . GLY A 1 170 ? 5.564 -15.289 -2.965 1.00 87.19 170 GLY A N 1
ATOM 1386 C CA . GLY A 1 170 ? 5.556 -14.698 -1.628 1.00 87.19 170 GLY A CA 1
ATOM 1387 C C . GLY A 1 170 ? 5.810 -13.186 -1.579 1.00 87.19 170 GLY A C 1
ATOM 1388 O O . GLY A 1 170 ? 5.732 -12.462 -2.571 1.00 87.19 170 GLY A O 1
ATOM 1389 N N . VAL A 1 171 ? 6.102 -12.686 -0.373 1.00 92.00 171 VAL A N 1
ATOM 1390 C CA . VAL A 1 171 ? 6.219 -11.245 -0.098 1.00 92.00 171 VAL A CA 1
ATOM 1391 C C . VAL A 1 171 ? 7.677 -10.792 -0.120 1.00 92.00 171 VAL A C 1
ATOM 1393 O O . VAL A 1 171 ? 8.517 -11.293 0.631 1.00 92.00 171 VAL A O 1
ATOM 1396 N N . ARG A 1 172 ? 7.976 -9.797 -0.957 1.00 94.00 172 ARG A N 1
ATOM 1397 C CA . ARG A 1 172 ? 9.286 -9.157 -1.091 1.00 94.00 172 ARG A CA 1
ATOM 1398 C C . ARG A 1 172 ? 9.302 -7.797 -0.403 1.00 94.00 172 ARG A C 1
ATOM 1400 O O . ARG A 1 172 ? 8.469 -6.941 -0.682 1.00 94.00 172 ARG A O 1
ATOM 1407 N N . ILE A 1 173 ? 10.314 -7.551 0.428 1.00 94.88 173 ILE A N 1
ATOM 1408 C CA . ILE A 1 173 ? 10.535 -6.221 1.008 1.00 94.88 173 ILE A CA 1
ATOM 1409 C C . ILE A 1 173 ? 11.439 -5.385 0.097 1.00 94.88 173 ILE A C 1
ATOM 1411 O O . ILE A 1 173 ? 12.593 -5.749 -0.145 1.00 94.88 173 ILE A O 1
ATOM 1415 N N . LEU A 1 174 ? 10.934 -4.252 -0.392 1.00 94.88 174 LEU A N 1
ATOM 1416 C CA . LEU A 1 174 ? 11.702 -3.296 -1.187 1.00 94.88 174 LEU A CA 1
ATOM 1417 C C . LEU A 1 174 ? 12.617 -2.480 -0.267 1.00 94.88 174 LEU A C 1
ATOM 1419 O O . LEU A 1 174 ? 12.172 -1.850 0.695 1.00 94.88 174 LEU A O 1
ATOM 1423 N N . SER A 1 175 ? 13.919 -2.509 -0.543 1.00 93.81 175 SER A N 1
ATOM 1424 C CA . SER A 1 175 ? 14.919 -1.819 0.274 1.00 93.81 175 SER A CA 1
ATOM 1425 C C . SER A 1 175 ? 14.807 -0.295 0.147 1.00 93.81 175 SER A C 1
ATOM 1427 O O . SER A 1 175 ? 14.319 0.221 -0.856 1.00 93.81 175 SER A O 1
ATOM 1429 N N . LYS A 1 176 ? 15.342 0.447 1.130 1.00 90.69 176 LYS A N 1
ATOM 1430 C CA . LYS A 1 176 ? 15.386 1.923 1.098 1.00 90.69 176 LYS A CA 1
ATOM 1431 C C . LYS A 1 176 ? 16.015 2.457 -0.198 1.00 90.69 176 LYS A C 1
ATOM 1433 O O . LYS A 1 176 ? 15.518 3.432 -0.750 1.00 90.69 176 LYS A O 1
ATOM 1438 N N . ALA A 1 177 ? 17.068 1.798 -0.689 1.00 92.12 177 ALA A N 1
ATOM 1439 C CA . ALA A 1 177 ? 17.784 2.203 -1.898 1.00 92.12 177 ALA A CA 1
ATOM 1440 C C . ALA A 1 177 ? 16.917 2.141 -3.165 1.00 92.12 177 ALA A C 1
ATOM 1442 O O . ALA A 1 177 ? 17.070 2.977 -4.047 1.00 92.12 177 ALA A O 1
ATOM 1443 N N . LEU A 1 178 ? 15.987 1.182 -3.231 1.00 94.75 178 LEU A N 1
ATOM 1444 C CA . LEU A 1 178 ? 15.070 1.017 -4.360 1.00 94.75 178 LEU A CA 1
ATOM 1445 C C . LEU A 1 178 ? 13.738 1.751 -4.148 1.00 94.75 178 LEU A C 1
ATOM 1447 O O . LEU A 1 178 ? 13.067 2.108 -5.109 1.00 94.75 178 LEU A O 1
ATOM 1451 N N . TYR A 1 179 ? 13.350 1.998 -2.899 1.00 93.88 179 TYR A N 1
ATOM 1452 C CA . TYR A 1 179 ? 12.108 2.683 -2.549 1.00 93.88 179 TYR A CA 1
ATOM 1453 C C . TYR A 1 179 ? 12.218 4.214 -2.582 1.00 93.88 179 TYR A C 1
ATOM 1455 O O . TYR A 1 179 ? 11.283 4.891 -2.994 1.00 93.88 179 TYR A O 1
ATOM 1463 N N . GLY A 1 180 ? 13.351 4.773 -2.149 1.00 89.94 180 GLY A N 1
ATOM 1464 C CA . GLY A 1 180 ? 13.658 6.199 -2.283 1.00 89.94 180 GLY A CA 1
ATOM 1465 C C . GLY A 1 180 ? 13.043 7.149 -1.246 1.00 89.94 180 GLY A C 1
ATOM 1466 O O . GLY A 1 180 ? 13.336 8.343 -1.290 1.00 89.94 180 GLY A O 1
ATOM 1467 N N . LYS A 1 181 ? 12.235 6.675 -0.288 1.00 86.94 181 LYS A N 1
ATOM 1468 C CA . LYS A 1 181 ? 11.673 7.538 0.770 1.00 86.94 181 LYS A CA 1
ATOM 1469 C C . LYS A 1 181 ? 12.732 7.948 1.799 1.00 86.94 181 LYS A C 1
ATOM 1471 O O . LYS A 1 181 ? 13.542 7.125 2.236 1.00 86.94 181 LYS A O 1
ATOM 1476 N N . ASN A 1 182 ? 12.690 9.210 2.238 1.00 83.12 182 ASN A N 1
ATOM 1477 C CA . ASN A 1 182 ? 13.610 9.786 3.233 1.00 83.12 182 ASN A CA 1
ATOM 1478 C C . ASN A 1 182 ? 15.103 9.608 2.866 1.00 83.12 182 ASN A C 1
ATOM 1480 O O . ASN A 1 182 ? 15.932 9.281 3.724 1.00 83.12 182 ASN A O 1
ATOM 1484 N N . ALA A 1 183 ? 15.435 9.752 1.581 1.00 83.75 183 ALA A N 1
ATOM 1485 C CA . ALA A 1 183 ? 16.799 9.737 1.055 1.00 83.75 183 ALA A CA 1
ATOM 1486 C C . ALA A 1 183 ? 16.978 10.875 0.045 1.00 83.75 183 ALA A C 1
ATOM 1488 O O . ALA A 1 183 ? 16.041 11.196 -0.691 1.00 83.75 183 ALA A O 1
ATOM 1489 N N . ALA A 1 184 ? 18.171 11.471 -0.016 1.00 84.88 184 ALA A N 1
ATOM 1490 C CA . ALA A 1 184 ? 18.471 12.412 -1.088 1.00 84.88 184 ALA A CA 1
ATOM 1491 C C . ALA A 1 184 ? 18.563 11.651 -2.419 1.00 84.88 184 ALA A C 1
ATOM 1493 O O . ALA A 1 184 ? 19.120 10.557 -2.477 1.00 84.88 184 ALA A O 1
ATOM 1494 N N . LEU A 1 185 ? 18.051 12.225 -3.512 1.00 79.75 185 LEU A N 1
ATOM 1495 C CA . LEU A 1 185 ? 17.996 11.533 -4.812 1.00 79.75 185 LEU A CA 1
ATOM 1496 C C . LEU A 1 185 ? 19.374 11.094 -5.333 1.00 79.75 185 LEU A C 1
ATOM 1498 O O . LEU A 1 185 ? 19.457 10.108 -6.064 1.00 79.75 185 LEU A O 1
ATOM 1502 N N . SER A 1 186 ? 20.438 11.799 -4.944 1.00 87.94 186 SER A N 1
ATOM 1503 C CA . SER A 1 186 ? 21.830 11.451 -5.246 1.00 87.94 186 SER A CA 1
ATOM 1504 C C . SER A 1 186 ? 22.332 10.214 -4.493 1.00 87.94 186 SER A C 1
ATOM 1506 O O . SER A 1 186 ? 23.243 9.549 -4.966 1.00 87.94 186 SER A O 1
ATOM 1508 N N . GLU A 1 187 ? 21.753 9.898 -3.333 1.00 91.06 187 GLU A N 1
ATOM 1509 C CA . GLU A 1 187 ? 22.125 8.740 -2.506 1.00 91.06 187 GLU A CA 1
ATOM 1510 C C . GLU A 1 187 ? 21.418 7.457 -2.957 1.00 91.06 187 GLU A C 1
ATOM 1512 O O . GLU A 1 187 ? 21.864 6.353 -2.650 1.00 91.06 187 GLU A O 1
ATOM 1517 N N . VAL A 1 188 ? 20.305 7.598 -3.682 1.00 91.75 188 VAL A N 1
ATOM 1518 C CA . VAL A 1 188 ? 19.473 6.492 -4.173 1.00 91.75 188 VAL A CA 1
ATOM 1519 C C . VAL A 1 188 ? 19.266 6.594 -5.691 1.00 91.75 188 VAL A C 1
ATOM 1521 O O . VAL A 1 188 ? 18.147 6.814 -6.170 1.00 91.75 188 VAL A O 1
ATOM 1524 N N . PRO A 1 189 ? 20.342 6.456 -6.492 1.00 93.62 189 PRO A N 1
ATOM 1525 C CA . PRO A 1 189 ? 20.258 6.561 -7.951 1.00 93.62 189 PRO A CA 1
ATOM 1526 C C . PRO A 1 189 ? 19.346 5.487 -8.564 1.00 93.62 189 PRO A C 1
ATOM 1528 O O . PRO A 1 189 ? 18.721 5.722 -9.597 1.00 93.62 189 PRO A O 1
ATOM 1531 N N . ASP A 1 190 ? 19.208 4.345 -7.887 1.00 94.25 190 ASP A N 1
ATOM 1532 C CA . ASP A 1 190 ? 18.401 3.206 -8.328 1.00 94.25 190 ASP A CA 1
ATOM 1533 C C . ASP A 1 190 ? 16.988 3.160 -7.732 1.00 94.25 190 ASP A C 1
ATOM 1535 O O . ASP A 1 190 ? 16.283 2.163 -7.891 1.00 94.25 190 ASP A O 1
ATOM 1539 N N . ALA A 1 191 ? 16.541 4.232 -7.073 1.00 95.06 191 ALA A N 1
ATOM 1540 C CA . ALA A 1 191 ? 15.173 4.306 -6.579 1.00 95.06 191 ALA A CA 1
ATOM 1541 C C . ALA A 1 191 ? 14.156 4.277 -7.731 1.00 95.06 191 ALA A C 1
ATOM 1543 O O . ALA A 1 191 ? 14.269 5.036 -8.695 1.00 95.06 191 ALA A O 1
ATOM 1544 N N . PHE A 1 192 ? 13.128 3.440 -7.588 1.00 95.62 192 PHE A N 1
ATOM 1545 C CA . PHE A 1 192 ? 11.973 3.375 -8.484 1.00 95.62 192 PHE A CA 1
ATOM 1546 C C . PHE A 1 192 ? 11.018 4.544 -8.269 1.00 95.62 192 PHE A C 1
ATOM 1548 O O . PHE A 1 192 ? 10.379 4.990 -9.219 1.00 95.62 192 PHE A O 1
ATOM 1555 N N . PHE A 1 193 ? 10.952 5.059 -7.040 1.00 94.56 193 PHE A N 1
ATOM 1556 C CA . PHE A 1 193 ? 9.977 6.065 -6.646 1.00 94.56 193 PHE A CA 1
ATOM 1557 C C . PHE A 1 193 ? 10.644 7.342 -6.137 1.00 94.56 193 PHE A C 1
ATOM 1559 O O . PHE A 1 193 ? 11.767 7.343 -5.622 1.00 94.56 193 PHE A O 1
ATOM 1566 N N . ARG A 1 194 ? 9.920 8.448 -6.283 1.00 90.75 194 ARG A N 1
ATOM 1567 C CA . ARG A 1 194 ? 10.223 9.754 -5.706 1.00 90.75 194 ARG A CA 1
ATOM 1568 C C . ARG A 1 194 ? 9.059 10.158 -4.815 1.00 90.75 194 ARG A C 1
ATOM 1570 O O . ARG A 1 194 ? 7.914 10.118 -5.245 1.00 90.75 194 ARG A O 1
ATOM 1577 N N . HIS A 1 195 ? 9.371 10.566 -3.592 1.00 88.75 195 HIS A N 1
ATOM 1578 C CA . HIS A 1 195 ? 8.376 10.919 -2.582 1.00 88.75 195 HIS A CA 1
ATOM 1579 C C . HIS A 1 195 ? 8.285 12.426 -2.435 1.00 88.75 195 HIS A C 1
ATOM 1581 O O . HIS A 1 195 ? 9.309 13.112 -2.357 1.00 88.75 195 HIS A O 1
ATOM 1587 N N . PHE A 1 196 ? 7.062 12.926 -2.376 1.00 82.25 196 PHE A N 1
ATOM 1588 C CA . PHE A 1 196 ? 6.764 14.330 -2.160 1.00 82.25 196 PHE A CA 1
ATOM 1589 C C . PHE A 1 196 ? 6.046 14.488 -0.823 1.00 82.25 196 PHE A C 1
ATOM 1591 O O . PHE A 1 196 ? 5.560 13.527 -0.237 1.00 82.25 196 PHE A O 1
ATOM 1598 N N . TYR A 1 197 ? 6.033 15.704 -0.286 1.00 70.75 197 TYR A N 1
ATOM 1599 C CA . TYR A 1 197 ? 5.414 15.939 1.012 1.00 70.75 197 TYR A CA 1
ATOM 1600 C C . TYR A 1 197 ? 3.885 16.018 0.873 1.00 70.75 197 TYR A C 1
ATOM 1602 O O . TYR A 1 197 ? 3.356 17.049 0.452 1.00 70.75 197 TYR A O 1
ATOM 1610 N N . GLY A 1 198 ? 3.182 14.941 1.230 1.00 62.12 198 GLY A N 1
ATOM 1611 C CA . GLY A 1 198 ? 1.743 14.929 1.501 1.00 62.12 198 GLY A CA 1
ATOM 1612 C C . GLY A 1 198 ? 1.448 14.895 3.005 1.00 62.12 198 GLY A C 1
ATOM 1613 O O . GLY A 1 198 ? 2.142 14.246 3.785 1.00 62.12 198 GLY A O 1
ATOM 1614 N N . SER A 1 199 ? 0.420 15.627 3.446 1.00 60.66 199 SER A N 1
ATOM 1615 C CA . SER A 1 199 ? 0.088 15.810 4.871 1.00 60.66 199 SER A CA 1
ATOM 1616 C C . SER A 1 199 ? -1.187 15.090 5.327 1.00 60.66 199 SER A C 1
ATOM 1618 O O . SER A 1 199 ? -1.649 15.324 6.442 1.00 60.66 199 SER A O 1
ATOM 1620 N N . SER A 1 200 ? -1.752 14.189 4.516 1.00 59.47 200 SER A N 1
ATOM 1621 C CA . SER A 1 200 ? -2.997 13.464 4.845 1.00 59.47 200 SER A CA 1
ATOM 1622 C C . SER A 1 200 ? -2.876 12.566 6.085 1.00 59.47 200 SER A C 1
ATOM 1624 O O . SER A 1 200 ? -3.874 12.277 6.742 1.00 59.47 200 SER A O 1
ATOM 1626 N N . TRP A 1 201 ? -1.649 12.167 6.427 1.00 59.72 201 TRP A N 1
ATOM 1627 C CA . TRP A 1 201 ? -1.308 11.329 7.578 1.00 59.72 201 TRP A CA 1
ATOM 1628 C C . TRP A 1 201 ? -1.038 12.099 8.876 1.00 59.72 201 TRP A C 1
ATOM 1630 O O . TRP A 1 201 ? -1.211 11.565 9.974 1.00 59.72 201 TRP A O 1
ATOM 1640 N N . HIS A 1 202 ? -0.566 13.339 8.770 1.00 58.16 202 HIS A N 1
ATOM 1641 C CA . HIS A 1 202 ? 0.021 14.066 9.889 1.00 58.16 202 HIS A CA 1
ATOM 1642 C C . HIS A 1 202 ? -0.929 15.155 10.384 1.00 58.16 202 HIS A C 1
ATOM 1644 O O . HIS A 1 202 ? -0.943 16.276 9.879 1.00 58.16 202 HIS A O 1
ATOM 1650 N N . ALA A 1 203 ? -1.709 14.827 11.416 1.00 59.81 203 ALA A N 1
ATOM 1651 C CA . ALA A 1 203 ? -2.376 15.829 12.238 1.00 59.81 203 ALA A CA 1
ATOM 1652 C C . ALA A 1 203 ? -1.390 16.430 13.264 1.00 59.81 203 ALA A C 1
ATOM 1654 O O . ALA A 1 203 ? -0.232 16.016 13.368 1.00 59.81 203 ALA A O 1
ATOM 1655 N N . LYS A 1 204 ? -1.836 17.437 14.030 1.00 58.16 204 LYS A N 1
ATOM 1656 C CA . LYS A 1 204 ? -0.995 18.154 15.014 1.00 58.16 204 LYS A CA 1
ATOM 1657 C C . LYS A 1 204 ? -0.367 17.242 16.080 1.00 58.16 204 LYS A C 1
ATOM 1659 O O . LYS A 1 204 ? 0.606 17.639 16.703 1.00 58.16 204 LYS A O 1
ATOM 1664 N N . ASP A 1 205 ? -0.910 16.049 16.298 1.00 58.88 205 ASP A N 1
ATOM 1665 C CA . ASP A 1 205 ? -0.419 15.067 17.268 1.00 58.88 205 ASP A CA 1
ATOM 1666 C C . ASP A 1 205 ? 0.796 14.267 16.769 1.00 58.88 205 ASP A C 1
ATOM 1668 O O . ASP A 1 205 ? 1.575 13.771 17.583 1.00 58.88 205 ASP A O 1
ATOM 1672 N N . ALA A 1 206 ? 1.014 14.176 15.451 1.00 60.56 206 ALA A N 1
ATOM 1673 C CA . ALA A 1 206 ? 2.165 13.472 14.892 1.00 60.56 206 ALA A CA 1
ATOM 1674 C C . ALA A 1 206 ? 3.494 14.127 15.309 1.00 60.56 206 ALA A C 1
ATOM 1676 O O . ALA A 1 206 ? 4.446 13.428 15.650 1.00 60.56 206 ALA A O 1
ATOM 1677 N N . SER A 1 207 ? 3.556 15.462 15.348 1.00 63.47 207 SER A N 1
ATOM 1678 C CA . SER A 1 207 ? 4.752 16.192 15.787 1.00 63.47 207 SER A CA 1
ATOM 1679 C C . SER A 1 207 ? 5.029 16.005 17.281 1.00 63.47 207 SER A C 1
ATOM 1681 O O . SER A 1 207 ? 6.181 15.811 17.664 1.00 63.47 207 SER A O 1
ATOM 1683 N N . SER A 1 208 ? 3.992 15.982 18.123 1.00 61.22 208 SER A N 1
ATOM 1684 C CA . SER A 1 208 ? 4.121 15.701 19.559 1.00 61.22 208 SER A CA 1
ATOM 1685 C C . SER A 1 208 ? 4.606 14.274 19.834 1.00 61.22 208 SER A C 1
ATOM 1687 O O . SER A 1 208 ? 5.421 14.066 20.730 1.00 61.22 208 SER A O 1
ATOM 1689 N N . LEU A 1 209 ? 4.160 13.292 19.044 1.00 60.59 209 LEU A N 1
ATOM 1690 C CA . LEU A 1 209 ? 4.632 11.908 19.144 1.00 60.59 209 LEU A CA 1
ATOM 1691 C C . LEU A 1 209 ? 6.075 11.743 18.656 1.00 60.59 209 LEU A C 1
ATOM 1693 O O . LEU A 1 209 ? 6.838 11.009 19.277 1.00 60.59 209 LEU A O 1
ATOM 1697 N N . ILE A 1 210 ? 6.474 12.438 17.585 1.00 67.25 210 ILE A N 1
ATOM 1698 C CA . ILE A 1 210 ? 7.873 12.465 17.125 1.00 67.25 210 ILE A CA 1
ATOM 1699 C C . ILE A 1 210 ? 8.770 13.099 18.195 1.00 67.25 210 ILE A C 1
ATOM 1701 O O . ILE A 1 210 ? 9.803 12.531 18.538 1.00 67.25 210 ILE A O 1
ATOM 1705 N N . PHE A 1 211 ? 8.341 14.213 18.796 1.00 69.88 211 PHE A N 1
ATOM 1706 C CA . PHE A 1 211 ? 9.047 14.832 19.916 1.00 69.88 211 PHE A CA 1
ATOM 1707 C C . PHE A 1 211 ? 9.207 13.861 21.092 1.00 69.88 211 PHE A C 1
ATOM 1709 O O . PHE A 1 211 ? 10.318 13.685 21.592 1.00 69.88 211 PHE A O 1
ATOM 1716 N N . LEU A 1 212 ? 8.127 13.176 21.492 1.00 68.25 212 LEU A N 1
ATOM 1717 C CA . LEU A 1 212 ? 8.167 12.183 22.565 1.00 68.25 212 LEU A CA 1
ATOM 1718 C C . LEU A 1 212 ? 9.050 10.979 22.212 1.00 68.25 212 LEU A C 1
ATOM 1720 O O . LEU A 1 212 ? 9.739 10.468 23.082 1.00 68.25 212 LEU A O 1
ATOM 1724 N N . ARG A 1 213 ? 9.078 10.525 20.956 1.00 71.06 213 ARG A N 1
ATOM 1725 C CA . ARG A 1 213 ? 10.003 9.471 20.514 1.00 71.06 213 ARG A CA 1
ATOM 1726 C C . ARG A 1 213 ? 11.459 9.913 20.682 1.00 71.06 213 ARG A C 1
ATOM 1728 O O . ARG A 1 213 ? 12.266 9.148 21.198 1.00 71.06 213 ARG A O 1
ATOM 1735 N N . ASP A 1 214 ? 11.775 11.131 20.254 1.00 74.19 214 ASP A N 1
ATOM 1736 C CA . ASP A 1 214 ? 13.151 11.635 20.216 1.00 74.19 214 ASP A CA 1
ATOM 1737 C C . ASP A 1 214 ? 13.662 12.047 21.612 1.00 74.19 214 ASP A C 1
ATOM 1739 O O . ASP A 1 214 ? 14.850 11.921 21.896 1.00 74.19 214 ASP A O 1
ATOM 1743 N N . HIS A 1 215 ? 12.769 12.489 22.507 1.00 72.94 215 HIS A N 1
ATOM 1744 C CA . HIS A 1 215 ? 13.121 13.058 23.819 1.00 72.94 215 HIS A CA 1
ATOM 1745 C C . HIS A 1 215 ? 12.603 12.226 25.006 1.00 72.94 215 HIS A C 1
ATOM 1747 O O . HIS A 1 215 ? 13.022 12.427 26.143 1.00 72.94 215 HIS A O 1
ATOM 1753 N N . GLY A 1 216 ? 11.712 11.263 24.772 1.00 69.81 216 GLY A N 1
ATOM 1754 C CA . GLY A 1 216 ? 11.108 10.394 25.788 1.00 69.81 216 GLY A CA 1
ATOM 1755 C C . GLY A 1 216 ? 12.114 9.610 26.631 1.00 69.81 216 GLY A C 1
ATOM 1756 O O . GLY A 1 216 ? 11.965 9.598 27.853 1.00 69.81 216 GLY A O 1
ATOM 1757 N N . PRO A 1 217 ? 13.176 9.020 26.046 1.00 79.44 217 PRO A N 1
ATOM 1758 C CA . PRO A 1 217 ? 14.239 8.391 26.827 1.00 79.44 217 PRO A CA 1
ATOM 1759 C C . PRO A 1 217 ? 14.922 9.363 27.799 1.00 79.44 217 PRO A C 1
ATOM 1761 O O . PRO A 1 217 ? 15.218 8.986 28.929 1.00 79.44 217 PRO A O 1
ATOM 1764 N N . VAL A 1 218 ? 15.112 10.628 27.404 1.00 78.25 218 VAL A N 1
ATOM 1765 C CA . VAL A 1 218 ? 15.696 11.668 28.269 1.00 78.25 218 VAL A CA 1
ATOM 1766 C C . VAL A 1 218 ? 14.763 11.981 29.438 1.00 78.25 218 VAL A C 1
ATOM 1768 O O . VAL A 1 218 ? 15.215 12.039 30.578 1.00 78.25 218 VAL A O 1
ATOM 1771 N N . PHE A 1 219 ? 13.458 12.117 29.187 1.00 77.75 219 PHE A N 1
ATOM 1772 C CA . PHE A 1 219 ? 12.475 12.336 30.252 1.00 77.75 219 PHE A CA 1
ATOM 1773 C C . PHE A 1 219 ? 12.377 11.152 31.222 1.00 77.75 219 PHE A C 1
ATOM 1775 O O . PHE A 1 219 ? 12.247 11.369 32.424 1.00 77.75 219 PHE A O 1
ATOM 1782 N N . LEU A 1 220 ? 12.496 9.913 30.732 1.00 76.50 220 LEU A N 1
ATOM 1783 C CA . LEU A 1 220 ? 12.549 8.720 31.583 1.00 76.50 220 LEU A CA 1
ATOM 1784 C C . LEU A 1 220 ? 13.803 8.699 32.465 1.00 76.50 220 LEU A C 1
ATOM 1786 O O . LEU A 1 220 ? 13.697 8.400 33.652 1.00 76.50 220 LEU A O 1
ATOM 1790 N N . VAL A 1 221 ? 14.969 9.063 31.920 1.00 80.88 221 VAL A N 1
ATOM 1791 C CA . VAL A 1 221 ? 16.216 9.175 32.697 1.00 80.88 221 VAL A CA 1
ATOM 1792 C C . VAL A 1 221 ? 16.111 10.280 33.747 1.00 80.88 221 VAL A C 1
ATOM 1794 O O . VAL A 1 221 ? 16.438 10.049 34.907 1.00 80.88 221 VAL A O 1
ATOM 1797 N N . LEU A 1 222 ? 15.609 11.462 33.381 1.00 80.19 222 LEU A N 1
ATOM 1798 C CA . LEU A 1 222 ? 15.417 12.566 34.324 1.00 80.19 222 LEU A CA 1
ATOM 1799 C C . LEU A 1 222 ? 14.415 12.210 35.428 1.00 80.19 222 LEU A C 1
ATOM 1801 O O . LEU A 1 222 ? 14.672 12.510 36.590 1.00 80.19 222 LEU A O 1
ATOM 1805 N N . GLY A 1 223 ? 13.315 11.534 35.084 1.00 73.94 223 GLY A N 1
ATOM 1806 C CA . GLY A 1 223 ? 12.334 11.039 36.049 1.00 73.94 223 GLY A CA 1
ATOM 1807 C C . GLY A 1 223 ? 12.927 10.005 37.007 1.00 73.94 223 GLY A C 1
ATOM 1808 O O . GLY A 1 223 ? 12.730 10.112 38.214 1.00 73.94 223 GLY A O 1
ATOM 1809 N N . ALA A 1 224 ? 13.715 9.054 36.496 1.00 77.00 224 ALA A N 1
ATOM 1810 C CA . ALA A 1 224 ? 14.436 8.092 37.326 1.00 77.00 224 ALA A CA 1
ATOM 1811 C C . ALA A 1 224 ? 15.440 8.778 38.267 1.00 77.00 224 ALA A C 1
ATOM 1813 O O . ALA A 1 224 ? 15.481 8.447 39.448 1.00 77.00 224 ALA A O 1
ATOM 1814 N N . CYS A 1 225 ? 16.199 9.772 37.792 1.00 77.88 225 CYS A N 1
ATOM 1815 C CA . CYS A 1 225 ? 17.100 10.550 38.645 1.00 77.88 225 CYS A CA 1
ATOM 1816 C C . CYS A 1 225 ? 16.338 11.320 39.735 1.00 77.88 225 CYS A C 1
ATOM 1818 O O . CYS A 1 225 ? 16.758 11.321 40.885 1.00 77.88 225 CYS A O 1
ATOM 1820 N N . LEU A 1 226 ? 15.202 11.937 39.408 1.00 78.69 226 LEU A N 1
ATOM 1821 C CA . LEU A 1 226 ? 14.372 12.653 40.383 1.00 78.69 226 LEU A CA 1
ATOM 1822 C C . LEU A 1 226 ? 13.818 11.733 41.479 1.00 78.69 226 LEU A C 1
ATOM 1824 O O . LEU A 1 226 ? 13.742 12.152 42.624 1.00 78.69 226 LEU A O 1
ATOM 1828 N N . VAL A 1 227 ? 13.466 10.489 41.142 1.00 80.38 227 VAL A N 1
ATOM 1829 C CA . VAL A 1 227 ? 12.982 9.485 42.107 1.00 80.38 227 VAL A CA 1
ATOM 1830 C C . VAL A 1 227 ? 14.118 8.885 42.944 1.00 80.38 227 VAL A C 1
ATOM 1832 O O . VAL A 1 227 ? 13.900 8.502 44.087 1.00 80.38 227 VAL A O 1
ATOM 1835 N N . LEU A 1 228 ? 15.324 8.763 42.385 1.00 74.25 228 LEU A N 1
ATOM 1836 C CA . LEU A 1 228 ? 16.477 8.182 43.084 1.00 74.25 228 LEU A CA 1
ATOM 1837 C C . LEU A 1 228 ? 17.222 9.188 43.974 1.00 74.25 228 LEU A C 1
ATOM 1839 O O . LEU A 1 228 ? 17.912 8.768 44.901 1.00 74.25 228 LEU A O 1
ATOM 1843 N N . TYR A 1 229 ? 17.116 10.486 43.681 1.00 75.94 229 TYR A N 1
ATOM 1844 C CA . TYR A 1 229 ? 17.883 11.546 44.347 1.00 75.94 229 TYR A CA 1
ATOM 1845 C C . TYR A 1 229 ? 17.023 12.654 44.980 1.00 75.94 229 TYR A C 1
ATOM 1847 O O . TYR A 1 229 ? 17.588 13.623 45.490 1.00 75.94 229 TYR A O 1
ATOM 1855 N N . GLY A 1 230 ? 15.693 12.540 44.937 1.00 57.97 230 GLY A N 1
ATOM 1856 C CA . GLY A 1 230 ? 14.737 13.429 45.610 1.00 57.97 230 GLY A CA 1
ATOM 1857 C C . GLY A 1 230 ? 14.011 12.711 46.734 1.00 57.97 230 GLY A C 1
ATOM 1858 O O . GLY A 1 230 ? 13.800 13.360 47.781 1.00 57.97 230 GLY A O 1
#

Organism: NCBI:txid215250